Protein AF-A0AAV7KJX4-F1 (afdb_monomer_lite)

Sequence (190 aa):
MRQTRAEIQKHENEPPIPIPCLNTEGLDSLLEQLEKLGSIQDIAVPYRNKTKPIRKIGGKGSKKGELDIPRGLALDGDKIYIADAKNNRIQIFSTEGKFIHEFGQRKLVYPYGIALHNEWVFISNLGLQAVFKFSKTNYKLIKSVKEGVSVSLGLTTDTNGEVLVADSGNIIAVFSSDLEYIREIGMANS

Structure (mmCIF, N/CA/C/O backbone):
data_AF-A0AAV7KJX4-F1
#
_entry.id   AF-A0AAV7KJX4-F1
#
loop_
_atom_site.group_PDB
_atom_site.id
_atom_site.type_symbol
_atom_site.label_atom_id
_atom_site.label_alt_id
_atom_site.label_comp_id
_atom_site.label_asym_id
_atom_site.label_entity_id
_atom_site.label_seq_id
_atom_site.pdbx_PDB_ins_code
_atom_site.Cartn_x
_atom_site.Cartn_y
_atom_site.Cartn_z
_atom_site.occupancy
_atom_site.B_iso_or_equiv
_atom_site.auth_seq_id
_atom_site.auth_comp_id
_atom_site.auth_asym_id
_atom_site.auth_atom_id
_atom_site.pdbx_PDB_model_num
ATOM 1 N N . MET A 1 1 ? -11.788 -38.933 -13.879 1.00 41.12 1 MET A N 1
ATOM 2 C CA . MET A 1 1 ? -11.601 -39.232 -15.314 1.00 41.12 1 MET A CA 1
ATOM 3 C C . MET A 1 1 ? -10.994 -38.006 -15.970 1.00 41.12 1 MET A C 1
ATOM 5 O O . MET A 1 1 ? -11.438 -36.907 -15.674 1.00 41.12 1 MET A O 1
ATOM 9 N N . ARG A 1 2 ? -9.920 -38.191 -16.744 1.00 46.31 2 ARG A N 1
ATOM 10 C CA . ARG A 1 2 ? -9.206 -37.127 -17.463 1.00 46.31 2 ARG A CA 1
ATOM 11 C C . ARG A 1 2 ? -10.105 -36.611 -18.589 1.00 46.31 2 ARG A C 1
ATOM 13 O O . ARG A 1 2 ? -10.546 -37.430 -19.389 1.00 46.31 2 ARG A O 1
ATOM 20 N N . GLN A 1 3 ? -10.352 -35.305 -18.663 1.00 43.12 3 GLN A N 1
ATOM 21 C CA . GLN A 1 3 ? -10.919 -34.719 -19.878 1.00 43.12 3 GLN A CA 1
ATOM 22 C C . GLN A 1 3 ? -9.907 -34.882 -21.016 1.00 43.12 3 GLN A C 1
ATOM 24 O O . GLN A 1 3 ? -8.703 -34.666 -20.851 1.00 43.12 3 GLN A O 1
ATOM 29 N N . THR A 1 4 ? -10.388 -35.391 -22.145 1.00 43.22 4 THR A N 1
ATOM 30 C CA . THR A 1 4 ? -9.577 -35.732 -23.313 1.00 43.22 4 THR A CA 1
ATOM 31 C C . THR A 1 4 ? -9.240 -34.493 -24.135 1.00 43.22 4 THR A C 1
ATOM 33 O O . THR A 1 4 ? -10.048 -33.579 -24.265 1.00 43.22 4 THR A O 1
ATOM 36 N N . ARG A 1 5 ? -8.064 -34.518 -24.776 1.00 49.38 5 ARG A N 1
ATOM 37 C CA . ARG A 1 5 ? -7.459 -33.465 -25.621 1.00 49.38 5 ARG A CA 1
ATOM 38 C C . ARG A 1 5 ? -8.339 -32.945 -26.782 1.00 49.38 5 ARG A C 1
ATOM 40 O O . ARG A 1 5 ? -7.932 -32.013 -27.459 1.00 49.38 5 ARG A O 1
ATOM 47 N N . ALA A 1 6 ? -9.523 -33.520 -27.003 1.00 44.38 6 ALA A N 1
ATOM 48 C CA . ALA A 1 6 ? -10.502 -33.093 -28.004 1.00 44.38 6 ALA A CA 1
ATOM 49 C C . ALA A 1 6 ? -11.491 -32.016 -27.503 1.00 44.38 6 ALA A C 1
ATOM 51 O O . ALA A 1 6 ? -12.086 -31.326 -28.324 1.00 44.38 6 ALA A O 1
ATOM 52 N N . GLU A 1 7 ? -11.657 -31.829 -26.187 1.00 44.34 7 GLU A N 1
ATOM 53 C CA . GLU A 1 7 ? -12.567 -30.802 -25.637 1.00 44.34 7 GLU A CA 1
ATOM 54 C C . GLU A 1 7 ? -11.921 -29.405 -25.594 1.00 44.34 7 GLU A C 1
ATOM 56 O O . GLU A 1 7 ? -12.617 -28.399 -25.671 1.00 44.34 7 GLU A O 1
ATOM 61 N N . ILE A 1 8 ? -10.585 -29.333 -25.568 1.00 46.19 8 ILE A N 1
ATOM 62 C CA . ILE A 1 8 ? -9.831 -28.069 -25.493 1.00 46.19 8 ILE A CA 1
ATOM 63 C C . ILE A 1 8 ? -9.746 -27.372 -26.865 1.00 46.19 8 ILE A C 1
ATOM 65 O O . ILE A 1 8 ? -9.780 -26.149 -26.934 1.00 46.19 8 ILE A O 1
ATOM 69 N N . GLN A 1 9 ? -9.743 -28.118 -27.976 1.00 44.81 9 GLN A N 1
ATOM 70 C CA . GLN A 1 9 ? -9.625 -27.529 -29.320 1.00 44.81 9 GLN A CA 1
ATOM 71 C C . GLN A 1 9 ? -10.935 -26.905 -29.850 1.00 44.81 9 GLN A C 1
ATOM 73 O O . GLN A 1 9 ? -10.944 -26.323 -30.933 1.00 44.81 9 GLN A O 1
ATOM 78 N N . LYS A 1 10 ? -12.058 -27.029 -29.126 1.00 44.22 10 LYS A N 1
ATOM 79 C CA . LYS A 1 10 ? -13.351 -26.469 -29.559 1.00 44.22 10 LYS A CA 1
ATOM 80 C C . LYS A 1 10 ? -13.566 -25.008 -29.149 1.00 44.22 10 LYS A C 1
ATOM 82 O O . LYS A 1 10 ? -14.429 -24.368 -29.734 1.00 44.22 10 LYS A O 1
ATOM 87 N N . HIS A 1 11 ? -12.770 -24.477 -28.218 1.00 44.69 11 HIS A N 1
ATOM 88 C CA . HIS A 1 11 ? -12.901 -23.092 -27.745 1.00 44.69 11 HIS A CA 1
ATOM 89 C C . HIS A 1 11 ? -11.994 -22.078 -28.463 1.00 44.69 11 HIS A C 1
ATOM 91 O O . HIS A 1 11 ? -12.139 -20.882 -28.242 1.00 44.69 11 HIS A O 1
ATOM 97 N N . GLU A 1 12 ? -11.095 -22.519 -29.348 1.00 46.09 12 GLU A N 1
ATOM 98 C CA . GLU A 1 12 ? -10.160 -21.628 -30.064 1.00 46.09 12 GLU A CA 1
ATOM 99 C C . GLU A 1 12 ? -10.686 -21.120 -31.421 1.00 46.09 12 GLU A C 1
ATOM 101 O O . GLU A 1 12 ? -9.996 -20.362 -32.093 1.00 46.09 12 GLU A O 1
ATOM 106 N N . ASN A 1 13 ? -11.905 -21.499 -31.828 1.00 43.50 13 ASN A N 1
ATOM 107 C CA . ASN A 1 13 ? -12.514 -21.077 -33.101 1.00 43.50 13 ASN A CA 1
ATOM 108 C C . ASN A 1 13 ? -13.908 -20.438 -32.947 1.00 43.50 13 ASN A C 1
ATOM 110 O O . ASN A 1 13 ? -14.635 -20.314 -33.934 1.00 43.50 13 ASN A O 1
ATOM 114 N N . GLU A 1 14 ? -14.310 -20.036 -31.739 1.00 41.97 14 GLU A N 1
ATOM 115 C CA . GLU A 1 14 ? -15.533 -19.242 -31.582 1.00 41.97 14 GLU A CA 1
ATOM 116 C C . GLU A 1 14 ? -15.245 -17.772 -31.934 1.00 41.97 14 GLU A C 1
ATOM 118 O O . GLU A 1 14 ? -14.255 -17.212 -31.452 1.00 41.97 14 GLU A O 1
ATOM 123 N N . PRO A 1 15 ? -16.063 -17.132 -32.793 1.00 42.12 15 PRO A N 1
ATOM 124 C CA . PRO A 1 15 ? -15.894 -15.719 -33.096 1.00 42.12 15 PRO A CA 1
ATOM 125 C C . PRO A 1 15 ? -16.024 -14.893 -31.806 1.00 42.12 15 PRO A C 1
ATOM 127 O O . PRO A 1 15 ? -16.771 -15.286 -30.904 1.00 42.12 15 PRO A O 1
ATOM 130 N N . PRO A 1 16 ? -15.323 -13.748 -31.700 1.00 43.47 16 PRO A N 1
ATOM 131 C CA . PRO A 1 16 ? -15.425 -12.885 -30.531 1.00 43.47 16 PRO A CA 1
ATOM 132 C C . PRO A 1 16 ? -16.893 -12.562 -30.249 1.00 43.47 16 PRO A C 1
ATOM 134 O O . PRO A 1 16 ? -17.656 -12.266 -31.171 1.00 43.47 16 PRO A O 1
ATOM 137 N N . ILE A 1 17 ? -17.276 -12.624 -28.971 1.00 46.81 17 ILE A N 1
ATOM 138 C CA . ILE A 1 17 ? -18.615 -12.251 -28.506 1.00 46.81 17 ILE A CA 1
ATOM 139 C C . ILE A 1 17 ? -18.910 -10.848 -29.059 1.00 46.81 17 ILE A C 1
ATOM 141 O O . ILE A 1 17 ? -18.158 -9.919 -28.741 1.00 46.81 17 ILE A O 1
ATOM 145 N N . PRO A 1 18 ? -19.949 -10.661 -29.892 1.00 36.50 18 PRO A N 1
ATOM 146 C CA . PRO A 1 18 ? -20.259 -9.349 -30.428 1.00 36.50 18 PRO A CA 1
ATOM 147 C C . PRO A 1 18 ? -20.597 -8.422 -29.264 1.00 36.50 18 PRO A C 1
ATOM 149 O O . PRO A 1 18 ? -21.554 -8.665 -28.528 1.00 36.50 18 PRO A O 1
ATOM 152 N N . ILE A 1 19 ? -19.827 -7.347 -29.095 1.00 44.47 19 ILE A N 1
ATOM 153 C CA . ILE A 1 19 ? -20.318 -6.187 -28.352 1.00 44.47 19 ILE A CA 1
ATOM 154 C C . ILE A 1 19 ? -21.552 -5.738 -29.139 1.00 44.47 19 ILE A C 1
ATOM 156 O O . ILE A 1 19 ? -21.405 -5.486 -30.338 1.00 44.47 19 ILE A O 1
ATOM 160 N N . PRO A 1 20 ? -22.760 -5.684 -28.551 1.00 40.34 20 PRO A N 1
ATOM 161 C CA . PRO A 1 20 ? -23.928 -5.253 -29.295 1.00 40.34 20 PRO A CA 1
ATOM 162 C C . PRO A 1 20 ? -23.735 -3.777 -29.650 1.00 40.34 20 PRO A C 1
ATOM 164 O O . PRO A 1 20 ? -23.989 -2.881 -28.848 1.00 40.34 20 PRO A O 1
ATOM 167 N N . CYS A 1 21 ? -23.243 -3.516 -30.860 1.00 46.28 21 CYS A N 1
ATOM 168 C CA . CYS A 1 21 ? -23.455 -2.244 -31.517 1.00 46.28 21 CYS A CA 1
ATOM 169 C C . CYS A 1 21 ? -24.970 -2.131 -31.682 1.00 46.28 21 CYS A C 1
ATOM 171 O O . CYS A 1 21 ? -25.561 -2.944 -32.394 1.00 46.28 21 CYS A O 1
ATOM 173 N N . LEU A 1 22 ? -25.596 -1.190 -30.968 1.00 44.78 22 LEU A N 1
ATOM 174 C CA . LEU A 1 22 ? -27.010 -0.866 -31.146 1.00 44.78 22 LEU A CA 1
ATOM 175 C C . LEU A 1 22 ? -27.288 -0.738 -32.649 1.00 44.78 22 LEU A C 1
ATOM 177 O O . LEU A 1 22 ? -26.680 0.089 -33.329 1.00 44.78 22 LEU A O 1
ATOM 181 N N . ASN A 1 23 ? -28.166 -1.591 -33.174 1.00 48.12 23 ASN A N 1
ATOM 182 C CA . ASN A 1 23 ? -28.722 -1.402 -34.505 1.00 48.12 23 ASN A CA 1
ATOM 183 C C . ASN A 1 23 ? -29.596 -0.135 -34.503 1.00 48.12 23 ASN A C 1
ATOM 185 O O . ASN A 1 23 ? -30.017 0.345 -33.448 1.00 48.12 23 ASN A O 1
ATOM 189 N N . THR A 1 24 ? -29.848 0.430 -35.684 1.00 52.56 24 THR A N 1
ATOM 190 C CA . THR A 1 24 ? -30.559 1.713 -35.841 1.00 52.56 24 THR A CA 1
ATOM 191 C C . THR A 1 24 ? -31.927 1.718 -35.154 1.00 52.56 24 THR A C 1
ATOM 193 O O . THR A 1 24 ? -32.283 2.701 -34.518 1.00 52.56 24 THR A O 1
ATOM 196 N N . GLU A 1 25 ? -32.624 0.580 -35.146 1.00 57.84 25 GLU A N 1
ATOM 197 C CA . GLU A 1 25 ? -33.911 0.403 -34.456 1.00 57.84 25 GLU A CA 1
ATOM 198 C C . GLU A 1 25 ? -33.804 0.545 -32.922 1.00 57.84 25 GLU A C 1
ATOM 200 O O . GLU A 1 25 ? -34.712 1.063 -32.272 1.00 57.84 25 GLU A O 1
ATOM 205 N N . GLY A 1 26 ? -32.676 0.134 -32.326 1.00 54.81 26 GLY A N 1
ATOM 206 C CA . GLY A 1 26 ? -32.405 0.301 -30.896 1.00 54.81 26 GLY A CA 1
ATOM 207 C C . GLY A 1 26 ? -32.049 1.739 -30.507 1.00 54.81 26 GLY A C 1
ATOM 208 O O . GLY A 1 26 ? -32.335 2.162 -29.388 1.00 54.81 26 GLY A O 1
ATOM 209 N N . LEU A 1 27 ? -31.463 2.505 -31.432 1.00 57.00 27 LEU A N 1
ATOM 210 C CA . LEU A 1 27 ? -31.212 3.939 -31.263 1.00 57.00 27 LEU A CA 1
ATOM 211 C C . LEU A 1 27 ? -32.502 4.752 -31.371 1.00 57.00 27 LEU A C 1
ATOM 213 O O . LEU A 1 27 ? -32.715 5.634 -30.544 1.00 57.00 27 LEU A O 1
ATOM 217 N N . ASP A 1 28 ? -33.385 4.410 -32.308 1.00 65.62 28 ASP A N 1
ATOM 218 C CA . ASP A 1 28 ? -34.681 5.078 -32.466 1.00 65.62 28 ASP A CA 1
ATOM 219 C C . ASP A 1 28 ? -35.579 4.841 -31.242 1.00 65.62 28 ASP A C 1
ATOM 221 O O . ASP A 1 28 ? -36.170 5.781 -30.711 1.00 65.62 28 ASP A O 1
ATOM 225 N N . SER A 1 29 ? -35.587 3.615 -30.697 1.00 64.44 29 SER A N 1
ATOM 226 C CA . SER A 1 29 ? -36.292 3.315 -29.443 1.00 64.44 29 SER A CA 1
ATOM 227 C C . SER A 1 29 ? -35.720 4.072 -28.238 1.00 64.44 29 SER A C 1
ATOM 229 O O . SER A 1 29 ? -36.471 4.396 -27.316 1.00 64.44 29 SER A O 1
ATOM 231 N N . LEU A 1 30 ? -34.408 4.322 -28.205 1.00 61.41 30 LEU A N 1
ATOM 232 C CA . LEU A 1 30 ? -33.764 5.085 -27.136 1.00 61.41 30 LEU A CA 1
ATOM 233 C C . LEU A 1 30 ? -34.069 6.582 -27.277 1.00 61.41 30 LEU A C 1
ATOM 235 O O . LEU A 1 30 ? -34.353 7.248 -26.286 1.00 61.41 30 LEU A O 1
ATOM 239 N N . LEU A 1 31 ? -34.055 7.106 -28.503 1.00 62.38 31 LEU A N 1
ATOM 240 C CA . LEU A 1 31 ? -34.394 8.494 -28.808 1.00 62.38 31 LEU A CA 1
ATOM 241 C C . LEU A 1 31 ? -35.856 8.793 -28.469 1.00 62.38 31 LEU A C 1
ATOM 243 O O . LEU A 1 31 ? -36.120 9.775 -27.785 1.00 62.38 31 LEU A O 1
ATOM 247 N N . GLU A 1 32 ? -36.788 7.901 -28.807 1.00 71.06 32 GLU A N 1
ATOM 248 C CA . GLU A 1 32 ? -38.205 8.065 -28.462 1.00 71.06 32 GLU A CA 1
ATOM 249 C C . GLU A 1 32 ? -38.445 8.021 -26.936 1.00 71.06 32 GLU A C 1
ATOM 251 O O . GLU A 1 32 ? -39.344 8.681 -26.409 1.00 71.06 32 GLU A O 1
ATOM 256 N N . GLN A 1 33 ? -37.628 7.262 -26.192 1.00 66.25 33 GLN A N 1
ATOM 257 C CA . GLN A 1 33 ? -37.636 7.265 -24.723 1.00 66.25 33 GLN A CA 1
ATOM 258 C C . GLN A 1 33 ? -37.043 8.556 -24.141 1.00 66.25 33 GLN A C 1
ATOM 2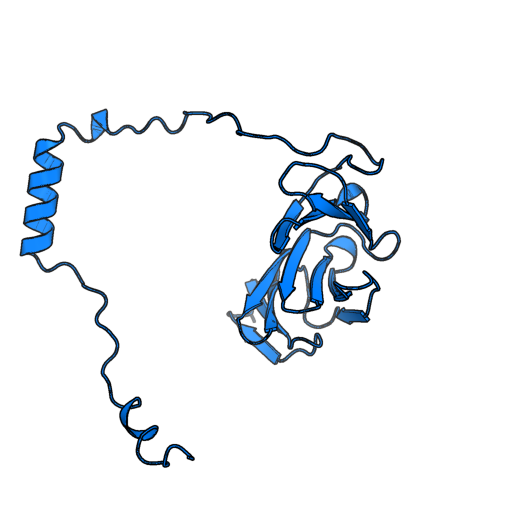60 O O . GLN A 1 33 ? -37.566 9.070 -23.154 1.00 66.25 33 GLN A O 1
ATOM 265 N N . LEU A 1 34 ? -35.985 9.093 -24.750 1.00 62.47 34 LEU A N 1
ATOM 266 C CA . LEU A 1 34 ? -35.335 10.337 -24.332 1.00 62.47 34 LEU A CA 1
ATOM 267 C C . LEU A 1 34 ? -36.188 11.574 -24.646 1.00 62.47 34 LEU A C 1
ATOM 269 O O . LEU A 1 34 ? -36.241 12.493 -23.836 1.00 62.47 34 LEU A O 1
ATOM 273 N N . GLU A 1 35 ? -36.924 11.578 -25.756 1.00 68.00 35 GLU A N 1
ATOM 274 C CA . GLU A 1 35 ? -37.869 12.645 -26.110 1.00 68.00 35 GLU A CA 1
ATOM 275 C C . GLU A 1 35 ? -39.076 12.693 -25.159 1.00 68.00 35 GLU A C 1
ATOM 277 O O . GLU A 1 35 ? -39.576 13.772 -24.832 1.00 68.00 35 GLU A O 1
ATOM 282 N N . LYS A 1 36 ? -39.504 11.535 -24.633 1.00 67.38 36 LYS A N 1
ATOM 283 C CA . LYS A 1 36 ? -40.560 11.433 -23.606 1.00 67.38 36 LYS A CA 1
ATOM 284 C C . LYS A 1 36 ? -40.117 11.918 -22.222 1.00 67.38 36 LYS A C 1
ATOM 286 O O . LYS A 1 36 ? -40.977 12.176 -21.381 1.00 67.38 36 LYS A O 1
ATOM 291 N N . LEU A 1 37 ? -38.812 12.061 -21.973 1.00 60.34 37 LEU A N 1
ATOM 292 C CA . LEU A 1 37 ? -38.269 12.526 -20.690 1.00 60.34 37 LEU A CA 1
ATOM 293 C C . LEU A 1 37 ? -38.291 14.058 -20.526 1.00 60.34 37 LEU A C 1
ATOM 295 O O . LEU A 1 37 ? -37.929 14.553 -19.460 1.00 60.34 37 LEU A O 1
ATOM 299 N N . GLY A 1 38 ? -38.776 14.809 -21.521 1.00 58.84 38 GLY A N 1
ATOM 300 C CA . GLY A 1 38 ? -38.745 16.273 -21.494 1.00 58.84 38 GLY A CA 1
ATOM 301 C C . GLY A 1 38 ? -37.342 16.829 -21.764 1.00 58.84 38 GLY A C 1
ATOM 302 O O . GLY A 1 38 ? -36.405 16.083 -22.040 1.00 58.84 38 GLY A O 1
ATOM 303 N N . SER A 1 39 ? -37.202 18.160 -21.754 1.00 54.75 39 SER A N 1
ATOM 304 C CA . SER A 1 39 ? -35.963 18.855 -22.135 1.00 54.75 39 SER A CA 1
ATOM 305 C C . SER A 1 39 ? -34.736 18.267 -21.430 1.00 54.75 39 SER A C 1
ATOM 307 O O . SER A 1 39 ? -34.685 18.187 -20.205 1.00 54.75 39 SER A O 1
ATOM 309 N N . ILE A 1 40 ? -33.687 17.947 -22.195 1.00 53.59 40 ILE A N 1
ATOM 310 C CA . ILE A 1 40 ? -32.376 17.519 -21.666 1.00 53.59 40 ILE A CA 1
ATOM 311 C C . ILE A 1 40 ? -31.789 18.581 -20.707 1.00 53.59 40 ILE A C 1
ATOM 313 O O . ILE A 1 40 ? -30.936 18.274 -19.878 1.00 53.59 40 ILE A O 1
ATOM 317 N N . GLN A 1 41 ? -32.281 19.826 -20.761 1.00 48.75 41 GLN A N 1
ATOM 318 C CA . GLN A 1 41 ? -31.908 20.900 -19.835 1.00 48.75 41 GLN A CA 1
ATOM 319 C C . GLN A 1 41 ? -32.444 20.686 -18.406 1.00 48.75 41 GLN A C 1
ATOM 321 O O . GLN A 1 41 ? -31.834 21.195 -17.468 1.00 48.75 41 GLN A O 1
ATOM 326 N N . ASP A 1 42 ? -33.495 19.880 -18.219 1.00 46.59 42 ASP A N 1
ATOM 327 C CA . ASP A 1 42 ? -34.016 19.491 -16.899 1.00 46.59 42 ASP A CA 1
ATOM 328 C C . ASP A 1 42 ? -33.331 18.226 -16.343 1.00 46.59 42 ASP A C 1
ATOM 330 O O . ASP A 1 42 ? -33.357 17.981 -15.137 1.00 46.59 42 ASP A O 1
ATOM 334 N N . ILE A 1 43 ? -32.603 17.478 -17.188 1.00 48.75 43 ILE A N 1
ATOM 335 C CA . ILE A 1 43 ? -31.604 16.473 -16.773 1.00 48.75 43 ILE A CA 1
ATOM 336 C C . ILE A 1 43 ? -30.238 17.151 -16.566 1.00 48.75 43 ILE A C 1
ATOM 338 O O . ILE A 1 43 ? -29.168 16.562 -16.734 1.00 48.75 43 ILE A O 1
ATOM 342 N N . ALA A 1 44 ? -30.238 18.407 -16.125 1.00 41.62 44 ALA A N 1
ATOM 343 C CA . ALA A 1 44 ? -29.151 18.889 -15.299 1.00 41.62 44 ALA A CA 1
ATOM 344 C C . ALA A 1 44 ? -29.201 18.090 -13.990 1.00 41.62 44 ALA A C 1
ATOM 346 O O . ALA A 1 44 ? -29.731 18.567 -12.991 1.00 41.62 44 ALA A O 1
ATOM 347 N N . VAL A 1 45 ? -28.665 16.860 -13.978 1.00 47.75 45 VAL A N 1
ATOM 348 C CA . VAL A 1 45 ? -28.339 16.173 -12.725 1.00 47.75 45 VAL A CA 1
ATOM 349 C C . VAL A 1 45 ? -27.409 17.146 -12.014 1.00 47.75 45 VAL A C 1
ATOM 351 O O . VAL A 1 45 ? -26.302 17.375 -12.513 1.00 47.75 45 VAL A O 1
ATOM 354 N N . PRO A 1 46 ? -27.839 17.821 -10.934 1.00 41.75 46 PRO A N 1
ATOM 355 C CA . PRO A 1 46 ? -27.025 18.865 -10.358 1.00 41.75 46 PRO A CA 1
ATOM 356 C C . PRO A 1 46 ? -25.726 18.194 -9.931 1.00 41.75 46 PRO A C 1
ATOM 358 O O . PRO A 1 46 ? -25.712 17.373 -9.011 1.00 41.75 46 PRO A O 1
ATOM 361 N N . TYR A 1 47 ? -24.621 18.564 -10.584 1.00 44.41 47 TYR A N 1
ATOM 362 C CA . TYR A 1 47 ? -23.247 18.104 -10.325 1.00 44.41 47 TYR A CA 1
ATOM 363 C C . TYR A 1 47 ? -22.744 18.540 -8.925 1.00 44.41 47 TYR A C 1
ATOM 365 O O . TYR A 1 47 ? -21.556 18.692 -8.652 1.00 44.41 47 TYR A O 1
ATOM 373 N N . ARG A 1 48 ? -23.682 18.830 -8.019 1.00 45.62 48 ARG A N 1
ATOM 374 C CA . ARG A 1 48 ? -23.521 19.436 -6.707 1.00 45.62 48 ARG A CA 1
ATOM 375 C C . ARG A 1 48 ? -24.461 18.872 -5.650 1.00 45.62 48 ARG A C 1
ATOM 377 O O . ARG A 1 48 ? -24.582 19.482 -4.589 1.00 45.62 48 ARG A O 1
ATOM 384 N N . ASN A 1 49 ? -25.018 17.676 -5.836 1.00 48.22 49 ASN A N 1
ATOM 385 C CA . ASN A 1 49 ? -25.347 16.884 -4.657 1.00 48.22 49 ASN A CA 1
ATOM 386 C C . ASN A 1 49 ? -24.029 16.447 -4.012 1.00 48.22 49 ASN A C 1
ATOM 388 O O . ASN A 1 49 ? -23.463 15.409 -4.338 1.00 48.22 49 ASN A O 1
ATOM 392 N N . LYS A 1 50 ? -23.513 17.279 -3.097 1.00 56.91 50 LYS A N 1
ATOM 393 C CA . LYS A 1 50 ? -22.507 16.872 -2.113 1.00 56.91 50 LYS A CA 1
ATOM 394 C C . LYS A 1 50 ? -23.154 15.798 -1.241 1.00 56.91 50 LYS A C 1
ATOM 396 O O . LYS A 1 50 ? -23.610 16.087 -0.137 1.00 56.91 50 LYS A O 1
ATOM 401 N N . THR A 1 51 ? -23.239 14.571 -1.743 1.00 69.56 51 THR A N 1
ATOM 402 C CA . THR A 1 51 ? -23.632 13.416 -0.946 1.00 69.56 51 THR A CA 1
ATOM 403 C C . THR A 1 51 ? -22.655 13.345 0.213 1.00 69.56 51 THR A C 1
ATOM 405 O O . THR A 1 51 ? -21.454 13.122 0.036 1.00 69.56 51 THR A O 1
ATOM 408 N N . LYS A 1 52 ? -23.158 13.639 1.413 1.00 82.62 52 LYS A N 1
ATOM 409 C CA . LYS A 1 52 ? -22.374 13.527 2.636 1.00 82.62 52 LYS A CA 1
ATOM 410 C C . LYS A 1 52 ? -21.915 12.069 2.737 1.00 82.62 52 LYS A C 1
ATOM 412 O O . LYS A 1 52 ? -22.741 11.178 2.542 1.00 82.62 52 LYS A O 1
ATOM 417 N N . PRO A 1 53 ? -20.631 11.803 3.028 1.00 84.12 53 PRO A N 1
ATOM 418 C CA . PRO A 1 53 ? -20.179 10.431 3.187 1.00 84.12 53 PRO A CA 1
ATOM 419 C C . PRO A 1 53 ? -20.979 9.760 4.307 1.00 84.12 53 PRO A C 1
ATOM 421 O O . PRO A 1 53 ? -21.179 10.362 5.365 1.00 84.12 53 PRO A O 1
ATOM 424 N N . ILE A 1 54 ? -21.410 8.517 4.070 1.00 86.31 54 ILE A N 1
ATOM 425 C CA . ILE A 1 54 ? -22.151 7.699 5.047 1.00 86.31 54 ILE A CA 1
ATOM 426 C C . ILE A 1 54 ? -21.311 7.514 6.316 1.00 86.31 54 ILE A C 1
ATOM 428 O O . ILE A 1 54 ? -21.830 7.511 7.430 1.00 86.31 54 ILE A O 1
ATOM 432 N N . ARG A 1 55 ? -19.987 7.407 6.152 1.00 84.56 55 ARG A N 1
ATOM 433 C CA . ARG A 1 55 ? -19.024 7.277 7.241 1.00 84.56 55 ARG A CA 1
ATOM 434 C C . ARG A 1 55 ? -17.724 7.986 6.896 1.00 84.56 55 ARG A C 1
ATOM 436 O O . ARG A 1 55 ? -17.338 8.074 5.735 1.00 84.56 55 ARG A O 1
ATOM 443 N N . LYS A 1 56 ? -17.040 8.467 7.928 1.00 90.69 56 LYS A N 1
ATOM 444 C CA . LYS A 1 56 ? -15.652 8.926 7.863 1.00 90.69 56 LYS A CA 1
ATOM 445 C C . LYS A 1 56 ? -14.852 8.103 8.863 1.00 90.69 56 LYS A C 1
ATOM 447 O O . LYS A 1 56 ? -15.324 7.895 9.977 1.00 90.69 56 LYS A O 1
ATOM 452 N N . ILE A 1 57 ? -13.686 7.627 8.452 1.00 91.62 57 ILE A N 1
ATOM 453 C CA . ILE A 1 57 ? -12.794 6.810 9.276 1.00 91.62 57 ILE A CA 1
ATOM 454 C C . ILE A 1 57 ? -11.486 7.582 9.461 1.00 91.62 57 ILE A C 1
ATOM 456 O O . ILE A 1 57 ? -11.015 8.242 8.534 1.00 91.62 57 ILE A O 1
ATOM 460 N N . GLY A 1 58 ? -10.924 7.500 10.665 1.00 90.81 58 GLY A N 1
ATOM 461 C CA . GLY A 1 58 ? -9.681 8.163 11.044 1.00 90.81 58 GLY A CA 1
ATOM 462 C C . GLY A 1 58 ? -9.862 9.607 11.520 1.00 90.81 58 GLY A C 1
ATOM 463 O O . GLY A 1 58 ? -10.950 10.041 11.894 1.00 90.81 58 GLY A O 1
ATOM 464 N N . GLY A 1 59 ? -8.764 10.354 11.516 1.00 93.88 59 GLY A N 1
ATOM 465 C CA . GLY A 1 59 ? -8.681 11.751 11.942 1.00 93.88 59 GLY A CA 1
ATOM 466 C C . GLY A 1 59 ? -7.261 12.263 11.732 1.00 93.88 59 GLY A C 1
ATOM 467 O O . GLY A 1 59 ? -6.339 11.459 11.688 1.00 93.88 59 GLY A O 1
ATOM 468 N N . LYS A 1 60 ? -7.066 13.572 11.554 1.00 97.25 60 LYS A N 1
ATOM 469 C CA . LYS A 1 60 ? -5.726 14.115 11.287 1.00 97.25 60 LYS A CA 1
ATOM 470 C C . LYS A 1 60 ? -4.794 13.870 12.476 1.00 97.25 60 LYS A C 1
ATOM 472 O O . LYS A 1 60 ? -5.111 14.310 13.577 1.00 97.25 60 LYS A O 1
ATOM 477 N N . GLY A 1 61 ? -3.632 13.268 12.234 1.00 97.81 61 GLY A N 1
ATOM 478 C CA . GLY A 1 61 ? -2.599 13.088 13.253 1.00 97.81 61 GLY A CA 1
ATOM 479 C C . GLY A 1 61 ? -1.640 11.941 12.939 1.00 97.81 61 GLY A C 1
ATOM 480 O O . GLY A 1 61 ? -1.582 11.461 11.809 1.00 97.81 61 GLY A O 1
ATOM 481 N N . SER A 1 62 ? -0.869 11.524 13.938 1.00 97.50 62 SER A N 1
ATOM 482 C CA . SER A 1 62 ? 0.209 10.531 13.798 1.00 97.50 62 SER A CA 1
ATOM 483 C C . SER A 1 62 ? 0.080 9.343 14.751 1.00 97.50 62 SER A C 1
ATOM 485 O O . SER A 1 62 ? 0.846 8.378 14.662 1.00 97.50 62 SER A O 1
ATOM 487 N N . LYS A 1 63 ? -0.905 9.354 15.656 1.00 98.00 63 LYS A N 1
ATOM 488 C CA . LYS A 1 63 ? -1.178 8.215 16.540 1.00 98.00 63 LYS A CA 1
ATOM 489 C C . LYS A 1 63 ? -1.830 7.071 15.761 1.00 98.00 63 LYS A C 1
ATOM 491 O O . LYS A 1 63 ? -2.241 7.224 14.612 1.00 98.00 63 LYS A O 1
ATOM 496 N N . LYS A 1 64 ? -1.914 5.892 16.378 1.00 97.69 64 LYS A N 1
ATOM 497 C CA . LYS A 1 64 ? -2.661 4.753 15.822 1.00 97.69 64 LYS A CA 1
ATOM 498 C C . LYS A 1 64 ? -4.118 5.152 15.605 1.00 97.69 64 LYS A C 1
ATOM 500 O O . LYS A 1 64 ? -4.731 5.716 16.508 1.00 97.69 64 LYS A O 1
ATOM 505 N N . GLY A 1 65 ? -4.658 4.872 14.424 1.00 96.50 65 GLY A N 1
ATOM 506 C CA . GLY A 1 65 ? -6.013 5.283 14.060 1.00 96.50 65 GLY A CA 1
ATOM 507 C C . GLY A 1 65 ? -6.126 6.713 13.511 1.00 96.50 65 GLY A C 1
ATOM 508 O O . GLY A 1 65 ? -7.152 7.048 12.925 1.00 96.50 65 GLY A O 1
ATOM 509 N N . GLU A 1 66 ? -5.088 7.544 13.641 1.00 98.06 66 GLU A N 1
ATOM 510 C CA . GLU A 1 66 ? -5.005 8.867 13.010 1.00 98.06 66 GLU A CA 1
ATOM 511 C C . GLU A 1 66 ? -4.240 8.770 11.684 1.00 98.06 66 GLU A C 1
ATOM 513 O O . GLU A 1 66 ? -3.323 7.969 11.556 1.00 98.06 66 GLU A O 1
ATOM 518 N N . LEU A 1 67 ? -4.600 9.583 10.698 1.00 98.19 67 LEU A N 1
ATOM 519 C CA . LEU A 1 67 ? -4.049 9.594 9.345 1.00 98.19 67 LEU A CA 1
ATOM 520 C C . LEU A 1 67 ? -3.448 10.972 9.035 1.00 98.19 67 LEU A C 1
ATOM 522 O O . LEU A 1 67 ? -3.992 11.996 9.452 1.00 98.19 67 LEU A O 1
ATOM 526 N N . ASP A 1 68 ? -2.380 11.023 8.242 1.00 97.94 68 ASP A N 1
ATOM 527 C CA . ASP A 1 68 ? -1.808 12.257 7.706 1.00 97.94 68 ASP A CA 1
ATOM 528 C C . ASP A 1 68 ? -1.456 12.082 6.220 1.00 97.94 68 ASP A C 1
ATOM 530 O O . ASP A 1 68 ? -0.554 11.337 5.836 1.00 97.94 68 ASP A O 1
ATOM 534 N N . ILE A 1 69 ? -2.198 12.795 5.368 1.00 96.69 69 ILE A N 1
ATOM 535 C CA . ILE A 1 69 ? -2.159 12.661 3.902 1.00 96.69 69 ILE A CA 1
ATOM 536 C C . ILE A 1 69 ? -2.350 11.188 3.466 1.00 96.69 69 ILE A C 1
ATOM 538 O O . ILE A 1 69 ? -1.460 10.614 2.836 1.00 96.69 69 ILE A O 1
ATOM 542 N N . PRO A 1 70 ? -3.492 10.544 3.786 1.00 97.06 70 PRO A N 1
ATOM 543 C CA . PRO A 1 70 ? -3.784 9.220 3.245 1.00 97.06 70 PRO A CA 1
ATOM 544 C C . PRO A 1 70 ? -3.898 9.294 1.712 1.00 97.06 70 PRO A C 1
ATOM 546 O O . PRO A 1 70 ? -4.530 10.213 1.184 1.00 97.06 70 PRO A O 1
ATOM 549 N N . ARG A 1 71 ? -3.258 8.360 0.998 1.00 95.69 71 ARG A N 1
ATOM 550 C CA . ARG A 1 71 ? -3.204 8.326 -0.477 1.00 95.69 71 ARG A CA 1
ATOM 551 C C . ARG A 1 71 ? -4.039 7.179 -1.042 1.00 95.69 71 ARG A C 1
ATOM 553 O O . ARG A 1 71 ? -5.225 7.361 -1.293 1.00 95.69 71 ARG A O 1
ATOM 560 N N . GLY A 1 72 ? -3.424 6.024 -1.263 1.00 95.56 72 GLY A N 1
ATOM 561 C CA . GLY A 1 72 ? -4.072 4.830 -1.786 1.00 95.56 72 GLY A CA 1
ATOM 562 C C . GLY A 1 72 ? -4.674 3.964 -0.691 1.00 95.56 72 GLY A C 1
ATOM 563 O O . GLY A 1 72 ? -4.263 4.006 0.473 1.00 95.56 72 GLY A O 1
ATOM 564 N N . LEU A 1 73 ? -5.650 3.160 -1.096 1.00 97.00 73 LEU A N 1
ATOM 565 C CA . LEU A 1 73 ? -6.310 2.183 -0.249 1.00 97.00 73 LEU A CA 1
ATOM 566 C C . LEU A 1 73 ? -6.575 0.893 -1.020 1.00 97.00 73 LEU A C 1
ATOM 568 O O . LEU A 1 73 ? -6.752 0.926 -2.235 1.00 97.00 73 LEU A O 1
ATOM 572 N N . ALA A 1 74 ? -6.631 -0.219 -0.300 1.00 97.94 74 ALA A N 1
ATOM 573 C CA . ALA A 1 74 ? -7.048 -1.508 -0.832 1.00 97.94 74 ALA A CA 1
ATOM 574 C C . ALA A 1 74 ? -7.953 -2.220 0.177 1.00 97.94 74 ALA A C 1
ATOM 576 O O . ALA A 1 74 ? -7.799 -2.045 1.388 1.00 97.94 74 ALA A O 1
ATOM 577 N N . LEU A 1 75 ? -8.902 -3.006 -0.327 1.00 97.38 75 LEU A N 1
ATOM 578 C CA . LEU A 1 75 ? -9.870 -3.744 0.478 1.00 97.38 75 LEU A CA 1
ATOM 579 C C . LEU A 1 75 ? -9.576 -5.244 0.397 1.00 97.38 75 LEU A C 1
ATOM 581 O O . LEU A 1 75 ? -9.341 -5.769 -0.687 1.00 97.38 75 LEU A O 1
ATOM 585 N N . ASP A 1 76 ? -9.627 -5.920 1.538 1.00 97.00 76 ASP A N 1
ATOM 586 C CA . ASP A 1 76 ? -9.529 -7.375 1.653 1.00 97.00 76 ASP A CA 1
ATOM 587 C C . ASP A 1 76 ? -10.537 -7.856 2.695 1.00 97.00 76 ASP A C 1
ATOM 589 O O . ASP A 1 76 ? -10.301 -7.762 3.902 1.00 97.00 76 ASP A O 1
ATOM 593 N N . GLY A 1 77 ? -11.710 -8.286 2.224 1.00 96.69 77 GLY A N 1
ATOM 594 C CA . GLY A 1 77 ? -12.847 -8.591 3.090 1.00 96.69 77 GLY A CA 1
ATOM 595 C C . GLY A 1 77 ? -13.272 -7.375 3.917 1.00 96.69 77 GLY A C 1
ATOM 596 O O . GLY A 1 77 ? -13.688 -6.354 3.372 1.00 96.69 77 GLY A O 1
ATOM 597 N N . ASP A 1 78 ? -13.157 -7.485 5.239 1.00 96.81 78 ASP A N 1
ATOM 598 C CA . ASP A 1 78 ? -13.489 -6.434 6.202 1.00 96.81 78 ASP A CA 1
ATOM 599 C C . ASP A 1 78 ? -12.315 -5.490 6.518 1.00 96.81 78 ASP A C 1
ATOM 601 O O . ASP A 1 78 ? -12.485 -4.567 7.315 1.00 96.81 78 ASP A O 1
ATOM 605 N N . LYS A 1 79 ? -11.140 -5.681 5.902 1.00 98.19 79 LYS A N 1
ATOM 606 C CA . LYS A 1 79 ? -9.929 -4.888 6.159 1.00 98.19 79 LYS A CA 1
ATOM 607 C C . LYS A 1 79 ? -9.667 -3.869 5.059 1.00 98.19 79 LYS A C 1
ATOM 609 O O . LYS A 1 79 ? -9.540 -4.207 3.887 1.00 98.19 79 LYS A O 1
ATOM 614 N N . ILE A 1 80 ? -9.481 -2.621 5.468 1.00 98.19 80 ILE A N 1
ATOM 615 C CA . ILE A 1 80 ? -9.069 -1.494 4.638 1.00 98.19 80 ILE A CA 1
ATOM 616 C C . ILE A 1 80 ? -7.596 -1.208 4.924 1.00 98.19 80 ILE A C 1
ATOM 618 O O . ILE A 1 80 ? -7.255 -0.732 6.006 1.00 98.19 80 ILE A O 1
ATOM 622 N N . TYR A 1 81 ? -6.732 -1.462 3.949 1.00 98.62 81 TYR A N 1
ATOM 623 C CA . TYR A 1 81 ? -5.327 -1.066 3.967 1.00 98.62 81 TYR A CA 1
ATOM 624 C C . TYR A 1 81 ? -5.226 0.364 3.446 1.00 98.62 81 TYR A C 1
ATOM 626 O O . TYR A 1 81 ? -5.802 0.671 2.408 1.00 98.62 81 TYR A O 1
ATOM 634 N N . ILE A 1 82 ? -4.507 1.238 4.146 1.00 98.44 82 ILE A N 1
ATOM 635 C CA . ILE A 1 82 ? -4.399 2.664 3.822 1.00 98.44 82 ILE A CA 1
ATOM 636 C C . ILE A 1 82 ? -2.930 3.071 3.809 1.00 98.44 82 ILE A C 1
ATOM 638 O O . ILE A 1 82 ? -2.218 2.870 4.795 1.00 98.44 82 ILE A O 1
ATOM 642 N N . ALA A 1 83 ? -2.494 3.692 2.715 1.00 98.06 83 ALA A N 1
ATOM 643 C CA . ALA A 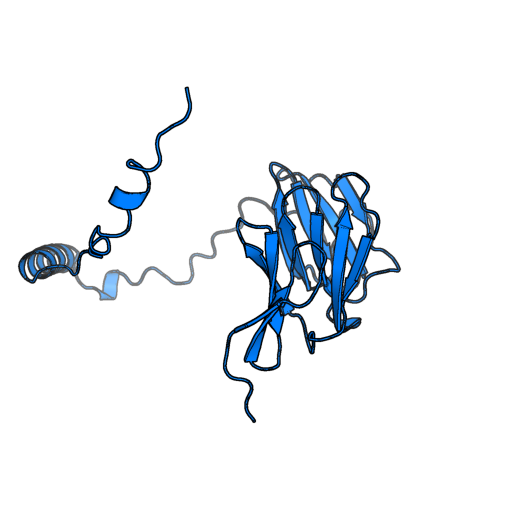1 83 ? -1.184 4.314 2.606 1.00 98.06 83 ALA A CA 1
ATOM 644 C C . ALA A 1 83 ? -1.217 5.666 3.322 1.00 98.06 83 ALA A C 1
ATOM 646 O O . ALA A 1 83 ? -1.684 6.668 2.780 1.00 98.06 83 ALA A O 1
ATOM 647 N N . ASP A 1 84 ? -0.744 5.681 4.565 1.00 98.19 84 ASP A N 1
ATOM 648 C CA . ASP A 1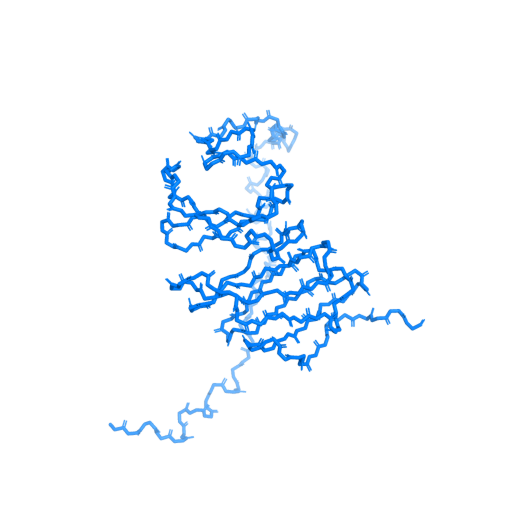 84 ? -0.695 6.857 5.429 1.00 98.19 84 ASP A CA 1
ATOM 649 C C . ASP A 1 84 ? 0.604 7.630 5.152 1.00 98.19 84 ASP A C 1
ATOM 651 O O . ASP A 1 84 ? 1.622 7.468 5.837 1.00 98.19 84 ASP A O 1
ATOM 655 N N . ALA A 1 85 ? 0.595 8.383 4.047 1.00 97.31 85 ALA A N 1
ATOM 656 C CA . ALA A 1 85 ? 1.807 8.767 3.334 1.00 97.31 85 ALA A CA 1
ATOM 657 C C . ALA A 1 85 ? 2.752 9.632 4.167 1.00 97.31 85 ALA A C 1
ATOM 659 O O . ALA A 1 85 ? 3.952 9.362 4.214 1.00 97.31 85 ALA A O 1
ATOM 660 N N . LYS A 1 86 ? 2.231 10.650 4.859 1.00 97.25 86 LYS A N 1
ATOM 661 C CA . LYS A 1 86 ? 3.075 11.564 5.639 1.00 97.25 86 LYS A CA 1
ATOM 662 C C . LYS A 1 86 ? 3.560 10.943 6.949 1.00 97.25 86 LYS A C 1
ATOM 664 O O . LYS A 1 86 ? 4.613 11.331 7.449 1.00 97.25 86 LYS A O 1
ATOM 669 N N . ASN A 1 87 ? 2.855 9.930 7.449 1.00 98.31 87 ASN A N 1
ATOM 670 C CA . ASN A 1 87 ? 3.299 9.125 8.585 1.00 98.31 87 ASN A CA 1
ATOM 671 C C . ASN A 1 87 ? 4.201 7.944 8.179 1.00 98.31 87 ASN A C 1
ATOM 673 O O . ASN A 1 87 ? 4.642 7.200 9.055 1.00 98.31 87 ASN A O 1
ATOM 677 N N . ASN A 1 88 ? 4.511 7.769 6.885 1.00 97.94 88 ASN A N 1
ATOM 678 C CA . ASN A 1 88 ? 5.451 6.758 6.386 1.00 97.94 88 ASN A CA 1
ATOM 679 C C . ASN A 1 88 ? 5.113 5.322 6.831 1.00 97.94 88 ASN A C 1
ATOM 681 O O . ASN A 1 88 ? 5.992 4.543 7.213 1.00 97.94 88 ASN A O 1
ATOM 685 N N . ARG A 1 89 ? 3.824 4.973 6.809 1.00 98.50 89 ARG A N 1
ATOM 686 C CA . ARG A 1 89 ? 3.318 3.664 7.241 1.00 98.50 89 ARG A CA 1
ATOM 687 C C . ARG A 1 89 ? 2.115 3.230 6.414 1.00 98.50 89 ARG A C 1
ATOM 689 O O . ARG A 1 89 ? 1.491 4.041 5.733 1.00 98.50 89 ARG A O 1
ATOM 696 N N . ILE A 1 90 ? 1.765 1.957 6.533 1.00 98.69 90 ILE A N 1
ATOM 697 C CA . ILE A 1 90 ? 0.444 1.452 6.165 1.00 98.69 90 ILE A CA 1
ATOM 698 C C . ILE A 1 90 ? -0.354 1.250 7.445 1.00 98.69 90 ILE A C 1
ATOM 700 O O . ILE A 1 90 ? 0.167 0.692 8.413 1.00 98.69 90 ILE A O 1
ATOM 704 N N . GLN A 1 91 ? -1.611 1.680 7.451 1.00 98.56 91 GLN A N 1
ATOM 705 C CA . GLN A 1 91 ? -2.558 1.345 8.512 1.00 98.56 91 GLN A CA 1
ATOM 706 C C . GLN A 1 91 ? -3.674 0.462 7.976 1.00 98.56 91 GLN A C 1
ATOM 708 O O . GLN A 1 91 ? -4.091 0.605 6.830 1.00 98.56 91 GLN A O 1
ATOM 713 N N . ILE A 1 92 ? -4.154 -0.440 8.823 1.00 98.56 92 ILE A N 1
ATOM 714 C CA . ILE A 1 92 ? -5.260 -1.340 8.529 1.00 98.56 92 ILE A CA 1
ATOM 715 C C . ILE A 1 92 ? -6.411 -0.988 9.460 1.00 98.56 92 ILE A C 1
ATOM 717 O O . ILE A 1 92 ? -6.243 -0.972 10.682 1.00 98.56 92 ILE A O 1
ATOM 721 N N . PHE A 1 93 ? -7.574 -0.725 8.879 1.00 98.50 93 PHE A N 1
ATOM 722 C CA . PHE A 1 93 ? -8.824 -0.493 9.593 1.00 98.50 93 PHE A CA 1
ATOM 723 C C . PHE A 1 93 ? -9.839 -1.567 9.240 1.00 98.50 93 PHE A C 1
ATOM 725 O O . PHE A 1 93 ? -9.785 -2.128 8.152 1.00 98.50 93 PHE A O 1
ATOM 732 N N . SER A 1 94 ? -10.796 -1.822 10.124 1.00 97.75 94 SER A N 1
ATOM 733 C CA . SER A 1 94 ? -12.007 -2.534 9.734 1.00 97.75 94 SER A CA 1
ATOM 734 C C . SER A 1 94 ? -12.901 -1.618 8.891 1.00 97.75 94 SER A C 1
ATOM 736 O O . SER A 1 94 ? -12.814 -0.388 9.001 1.00 97.75 94 SER A O 1
ATOM 738 N N . THR A 1 95 ? -13.804 -2.179 8.090 1.00 95.50 95 THR A N 1
ATOM 739 C CA . THR A 1 95 ? -14.813 -1.387 7.357 1.00 95.50 95 THR A CA 1
ATOM 740 C C . THR A 1 95 ? -15.736 -0.587 8.284 1.00 95.50 95 THR A C 1
ATOM 742 O O . THR A 1 95 ? -16.281 0.449 7.896 1.00 95.50 95 THR A O 1
ATOM 745 N N . GLU A 1 96 ? -15.844 -0.980 9.554 1.00 94.25 96 GLU A N 1
ATOM 746 C CA . GLU A 1 96 ? -16.554 -0.225 10.583 1.00 94.25 96 GLU A CA 1
ATOM 747 C C . GLU A 1 96 ? -15.760 0.974 11.121 1.00 94.25 96 GLU A C 1
ATOM 749 O O . GLU A 1 96 ? -16.341 1.826 11.799 1.00 94.25 96 GLU A O 1
ATOM 754 N N . GLY A 1 97 ? -14.467 1.069 10.801 1.00 94.44 97 GLY A N 1
ATOM 755 C CA . GLY A 1 97 ? -13.576 2.160 11.188 1.00 94.44 97 GLY A CA 1
ATOM 756 C C . GLY A 1 97 ? -12.710 1.890 12.414 1.00 94.44 97 GLY A C 1
ATOM 757 O O . GLY A 1 97 ? -12.122 2.828 12.952 1.00 94.44 97 GLY A O 1
ATOM 758 N N . LYS A 1 98 ? -12.610 0.638 12.874 1.00 96.56 98 LYS A N 1
ATOM 759 C CA . LYS A 1 98 ? -11.731 0.280 13.997 1.00 96.56 98 LYS A CA 1
ATOM 760 C C . LYS A 1 98 ? -10.300 0.105 13.506 1.00 96.56 98 LYS A C 1
ATOM 762 O O . LYS A 1 98 ? -10.077 -0.600 12.531 1.00 96.56 98 LYS A O 1
ATOM 767 N N . PHE A 1 99 ? -9.330 0.706 14.187 1.00 98.00 99 PHE A N 1
ATOM 768 C CA . PHE A 1 99 ? -7.917 0.432 13.922 1.00 98.00 99 PHE A CA 1
ATOM 769 C C . PHE A 1 99 ? -7.592 -1.037 14.244 1.00 98.00 99 PHE A C 1
ATOM 771 O O . PHE A 1 99 ? -7.926 -1.513 15.329 1.00 98.00 99 PHE A O 1
ATOM 778 N N . ILE A 1 100 ? -6.934 -1.733 13.316 1.00 98.31 100 ILE A N 1
ATOM 779 C CA . ILE A 1 100 ? -6.543 -3.145 13.451 1.00 98.31 100 ILE A CA 1
ATOM 780 C C . ILE A 1 100 ? -5.028 -3.263 13.618 1.00 98.31 100 ILE A C 1
ATOM 782 O O . ILE A 1 100 ? -4.550 -3.905 14.554 1.00 98.31 100 ILE A O 1
ATOM 786 N N . HIS A 1 101 ? -4.258 -2.675 12.701 1.00 98.25 101 HIS A N 1
ATOM 787 C CA . HIS A 1 101 ? -2.808 -2.847 12.673 1.00 98.25 101 HIS A CA 1
ATOM 788 C C . HIS A 1 101 ? -2.104 -1.715 11.923 1.00 98.25 101 HIS A C 1
ATOM 790 O O . HIS A 1 101 ? -2.725 -0.954 11.184 1.00 98.25 101 HIS A O 1
ATOM 796 N N . GLU A 1 102 ? -0.787 -1.632 12.080 1.00 98.38 102 GLU A N 1
ATOM 797 C CA . GLU A 1 102 ? 0.070 -0.754 11.291 1.00 98.38 102 GLU A CA 1
ATOM 798 C C . GLU A 1 102 ? 1.413 -1.425 11.007 1.00 98.38 102 GLU A C 1
ATOM 800 O O . GLU A 1 102 ? 1.929 -2.155 11.850 1.00 98.38 102 GLU A O 1
ATOM 805 N N . PHE A 1 103 ? 2.000 -1.155 9.844 1.00 98.62 103 PHE A N 1
ATOM 806 C CA . PHE A 1 103 ? 3.306 -1.698 9.472 1.00 98.62 103 PHE A CA 1
ATOM 807 C C . PHE A 1 103 ? 4.051 -0.787 8.488 1.00 98.62 103 PHE A C 1
ATOM 809 O O . PHE A 1 103 ? 3.530 0.223 8.012 1.00 98.62 103 PHE A O 1
ATOM 816 N N . GLY A 1 104 ? 5.299 -1.147 8.181 1.00 96.31 104 GLY A N 1
ATOM 817 C CA . GLY A 1 104 ? 6.139 -0.424 7.224 1.00 96.31 104 GLY A CA 1
ATOM 818 C C . GLY A 1 104 ? 6.835 0.818 7.791 1.00 96.31 104 GLY A C 1
ATOM 819 O O . GLY A 1 104 ? 7.599 1.458 7.064 1.00 96.31 104 GLY A O 1
ATOM 820 N N . GLN A 1 105 ? 6.653 1.130 9.081 1.00 94.12 105 GLN A N 1
ATOM 821 C CA . GLN A 1 105 ? 7.376 2.217 9.746 1.00 94.12 105 GLN A CA 1
ATOM 822 C C . GLN A 1 105 ? 8.884 2.022 9.569 1.00 94.12 105 GLN A C 1
ATOM 824 O O . GLN A 1 105 ? 9.401 0.910 9.697 1.00 94.12 105 GLN A O 1
ATOM 829 N N . ARG A 1 106 ? 9.604 3.117 9.295 1.00 89.38 106 ARG A N 1
ATOM 830 C CA . ARG A 1 106 ? 11.060 3.137 9.031 1.00 89.38 106 ARG A CA 1
ATOM 831 C C . ARG A 1 106 ? 11.506 2.371 7.776 1.00 89.38 106 ARG A C 1
ATOM 833 O O . ARG A 1 106 ? 12.704 2.313 7.513 1.00 89.38 106 ARG A O 1
ATOM 840 N N . LYS A 1 107 ? 10.587 1.758 7.025 1.00 94.81 107 LYS A N 1
ATOM 841 C CA . LYS A 1 107 ? 10.870 1.068 5.756 1.00 94.81 107 LYS A CA 1
ATOM 842 C C . LYS A 1 107 ? 10.339 1.848 4.563 1.00 94.81 107 LYS A C 1
ATOM 844 O O . LYS A 1 107 ? 10.991 1.877 3.529 1.00 94.81 107 LYS A O 1
ATOM 849 N N . LEU A 1 108 ? 9.175 2.464 4.721 1.00 96.31 108 LEU A N 1
ATOM 850 C CA . LEU A 1 108 ? 8.516 3.245 3.686 1.00 96.31 108 LEU A CA 1
ATOM 851 C C . LEU A 1 108 ? 8.866 4.728 3.830 1.00 96.31 108 LEU A C 1
ATOM 853 O O . LEU A 1 108 ? 8.996 5.230 4.944 1.00 96.31 108 LEU A O 1
ATOM 857 N N . VAL A 1 109 ? 8.952 5.434 2.704 1.00 96.19 109 VAL A N 1
ATOM 858 C CA . VAL A 1 109 ? 8.937 6.902 2.654 1.00 96.19 109 VAL A CA 1
ATOM 859 C C . VAL A 1 109 ? 7.851 7.337 1.676 1.00 96.19 109 VAL A C 1
ATOM 861 O O . VAL A 1 109 ? 7.922 7.033 0.491 1.00 96.19 109 VAL A O 1
ATOM 864 N N . TYR A 1 110 ? 6.809 8.005 2.160 1.00 95.38 110 TYR A N 1
ATOM 865 C CA . TYR A 1 110 ? 5.697 8.480 1.334 1.00 95.38 110 TYR A CA 1
ATOM 866 C C . TYR A 1 110 ? 5.020 7.368 0.490 1.00 95.38 110 TYR A C 1
ATOM 868 O O . TYR A 1 110 ? 5.035 7.424 -0.744 1.00 95.38 110 TYR A O 1
ATOM 876 N N . PRO A 1 111 ? 4.469 6.306 1.123 1.00 96.94 111 PRO A N 1
ATOM 877 C CA . PRO A 1 111 ? 3.717 5.278 0.401 1.00 96.94 111 PRO A CA 1
ATOM 878 C C . PRO A 1 111 ? 2.517 5.882 -0.338 1.00 96.94 111 PRO A C 1
ATOM 880 O O . PRO A 1 111 ? 1.890 6.819 0.161 1.00 96.94 111 PRO A O 1
ATOM 883 N N . TYR A 1 112 ? 2.199 5.343 -1.516 1.00 95.56 112 TYR A N 1
ATOM 884 C CA . TYR A 1 112 ? 1.180 5.909 -2.397 1.00 95.56 112 TYR A CA 1
ATOM 885 C C . TYR A 1 112 ? 0.069 4.909 -2.719 1.00 95.56 112 TYR A C 1
ATOM 887 O O . TYR A 1 112 ? -0.990 4.971 -2.105 1.00 95.56 112 TYR A O 1
ATOM 895 N N . GLY A 1 113 ? 0.293 3.997 -3.658 1.00 95.44 113 GLY A N 1
ATOM 896 C CA . GLY A 1 113 ? -0.642 2.959 -4.080 1.00 95.44 113 GLY A CA 1
ATOM 897 C C . GLY A 1 113 ? -0.464 1.671 -3.282 1.00 95.44 113 GLY A C 1
ATOM 898 O O . GLY A 1 113 ? 0.626 1.381 -2.787 1.00 95.44 113 GLY A O 1
ATOM 899 N N . ILE A 1 114 ? -1.544 0.898 -3.169 1.00 97.88 114 ILE A N 1
ATOM 900 C CA . ILE A 1 114 ? -1.562 -0.426 -2.542 1.00 97.88 114 ILE A CA 1
ATOM 901 C C . ILE A 1 114 ? -2.295 -1.375 -3.485 1.00 97.88 114 ILE A C 1
ATOM 903 O O . ILE A 1 114 ? -3.405 -1.063 -3.907 1.00 97.88 114 ILE A O 1
ATOM 907 N N . ALA A 1 115 ? -1.708 -2.535 -3.760 1.00 97.75 115 ALA A N 1
ATOM 908 C CA . ALA A 1 115 ? -2.390 -3.652 -4.402 1.00 97.75 115 ALA A CA 1
ATOM 909 C C . ALA A 1 115 ? -2.239 -4.912 -3.553 1.00 97.75 115 ALA A C 1
ATOM 911 O O . ALA A 1 115 ? -1.242 -5.090 -2.848 1.00 97.75 115 ALA A O 1
ATOM 912 N N . LEU A 1 116 ? -3.241 -5.780 -3.610 1.00 98.00 116 LEU A N 1
ATOM 913 C CA . LEU A 1 116 ? -3.313 -6.995 -2.811 1.00 98.00 116 LEU A CA 1
ATOM 914 C C . LEU A 1 116 ? -3.496 -8.185 -3.741 1.00 98.00 116 LEU A C 1
ATOM 916 O O . LEU A 1 116 ? -4.356 -8.152 -4.615 1.00 98.00 116 LEU A O 1
ATOM 920 N N . HIS A 1 117 ? -2.735 -9.248 -3.504 1.00 97.38 117 HIS A N 1
ATOM 921 C CA . HIS A 1 117 ? -2.917 -10.508 -4.213 1.00 97.38 117 HIS A CA 1
ATOM 922 C C . HIS A 1 117 ? -2.490 -11.674 -3.319 1.00 97.38 117 HIS A C 1
ATOM 924 O O . HIS A 1 117 ? -1.353 -11.713 -2.842 1.00 97.38 117 HIS A O 1
ATOM 930 N N . ASN A 1 118 ? -3.400 -12.623 -3.085 1.00 96.25 118 ASN A N 1
ATOM 931 C CA . ASN A 1 118 ? -3.206 -13.777 -2.201 1.00 96.25 118 ASN A CA 1
ATOM 932 C C . ASN A 1 118 ? -2.671 -13.373 -0.815 1.00 96.25 118 ASN A C 1
ATOM 934 O O . ASN A 1 118 ? -3.367 -12.673 -0.080 1.00 96.25 118 ASN A O 1
ATOM 938 N N . GLU A 1 119 ? -1.441 -13.777 -0.483 1.00 96.94 119 GLU A N 1
ATOM 939 C CA . GLU A 1 119 ? -0.752 -13.514 0.789 1.00 96.94 119 GLU A CA 1
ATOM 940 C C . GLU A 1 119 ? 0.138 -12.258 0.754 1.00 96.94 119 GLU A C 1
ATOM 942 O O . GLU A 1 119 ? 0.912 -12.021 1.684 1.00 96.94 119 GLU A O 1
ATOM 947 N N . TRP A 1 120 ? 0.059 -11.442 -0.302 1.00 98.06 120 TRP A N 1
ATOM 948 C CA . TRP A 1 120 ? 0.979 -10.329 -0.530 1.00 98.06 120 TRP A CA 1
ATOM 949 C C . TRP A 1 120 ? 0.293 -8.965 -0.557 1.00 98.06 120 TRP A C 1
ATOM 951 O O . TRP A 1 120 ? -0.805 -8.796 -1.091 1.00 98.06 120 TRP A O 1
ATOM 961 N N . VAL A 1 121 ? 0.992 -7.981 0.011 1.00 98.38 121 VAL A N 1
ATOM 962 C CA . VAL A 1 121 ? 0.706 -6.552 -0.130 1.00 98.38 121 VAL A CA 1
ATOM 963 C C . VAL A 1 121 ? 1.819 -5.931 -0.960 1.00 98.38 121 VAL A C 1
ATOM 965 O O . VAL A 1 121 ? 2.985 -5.985 -0.564 1.00 98.38 121 VAL A O 1
ATOM 968 N N . PHE A 1 122 ? 1.459 -5.304 -2.070 1.00 98.06 122 PHE A N 1
ATOM 969 C CA . PHE A 1 122 ? 2.363 -4.519 -2.898 1.00 98.06 122 PHE A CA 1
ATOM 970 C C . PHE A 1 122 ? 2.102 -3.035 -2.675 1.00 98.06 122 PHE A C 1
ATOM 972 O O . PHE A 1 122 ? 0.952 -2.602 -2.634 1.00 98.06 122 PHE A O 1
ATOM 979 N N . ILE A 1 123 ? 3.163 -2.255 -2.489 1.00 97.88 123 ILE A N 1
ATOM 980 C CA . ILE A 1 123 ? 3.072 -0.836 -2.136 1.00 97.88 123 ILE A CA 1
ATOM 981 C C . ILE A 1 123 ? 4.014 -0.048 -3.032 1.00 97.88 123 ILE A C 1
ATOM 983 O O . ILE A 1 123 ? 5.219 -0.307 -3.021 1.00 97.88 123 ILE A O 1
ATOM 987 N N . SER A 1 124 ? 3.495 0.947 -3.747 1.00 95.44 124 SER A N 1
ATOM 988 C CA . SER A 1 124 ? 4.337 1.921 -4.435 1.00 95.44 124 SER A CA 1
ATOM 989 C C . SER A 1 124 ? 4.843 2.926 -3.414 1.00 95.44 124 SER A C 1
ATOM 991 O O . SER A 1 124 ? 4.097 3.444 -2.573 1.00 95.44 124 SER A O 1
ATOM 993 N N . ASN A 1 125 ? 6.143 3.178 -3.449 1.00 93.94 125 ASN A N 1
ATOM 994 C CA . ASN A 1 125 ? 6.808 4.050 -2.508 1.00 93.94 125 ASN A CA 1
ATOM 995 C C . ASN A 1 125 ? 7.427 5.228 -3.247 1.00 93.94 125 ASN A C 1
ATOM 997 O O . ASN A 1 125 ? 8.480 5.101 -3.869 1.00 93.94 125 ASN A O 1
ATOM 1001 N N . LEU A 1 126 ? 6.757 6.380 -3.166 1.00 90.31 126 LEU A N 1
ATOM 1002 C CA . LEU A 1 126 ? 7.140 7.562 -3.928 1.00 90.31 126 LEU A CA 1
ATOM 1003 C C . LEU A 1 126 ? 8.505 8.097 -3.487 1.00 90.31 126 LEU A C 1
ATOM 1005 O O . LEU A 1 126 ? 9.333 8.442 -4.322 1.00 90.31 126 LEU A O 1
ATOM 1009 N N . GLY A 1 127 ? 8.750 8.149 -2.175 1.00 88.50 127 GLY A N 1
ATOM 1010 C CA . GLY A 1 127 ? 9.979 8.723 -1.629 1.00 88.50 127 GLY A CA 1
ATOM 1011 C C . GLY A 1 127 ? 11.227 7.882 -1.894 1.00 88.50 127 GLY A C 1
ATOM 1012 O O . GLY A 1 127 ? 12.328 8.426 -1.889 1.00 88.50 127 GLY A O 1
ATOM 1013 N N . LEU A 1 128 ? 11.072 6.576 -2.128 1.00 91.25 128 LEU A N 1
ATOM 1014 C CA . LEU A 1 128 ? 12.182 5.667 -2.431 1.00 91.25 128 LEU A CA 1
ATOM 1015 C C . LEU A 1 128 ? 12.226 5.208 -3.890 1.00 91.25 128 LEU A C 1
ATOM 1017 O O . LEU A 1 128 ? 13.145 4.456 -4.217 1.00 91.25 128 LEU A O 1
ATOM 1021 N N . GLN A 1 129 ? 11.266 5.639 -4.720 1.00 91.31 129 GLN A N 1
ATOM 1022 C CA . GLN A 1 129 ? 11.111 5.229 -6.123 1.00 91.31 129 GLN A CA 1
ATOM 1023 C C . GLN A 1 129 ? 11.204 3.706 -6.261 1.00 91.31 129 GLN A C 1
ATOM 1025 O O . GLN A 1 129 ? 12.089 3.156 -6.908 1.00 91.31 129 GLN A O 1
ATOM 1030 N N . ALA A 1 130 ? 10.345 3.011 -5.518 1.00 93.12 130 ALA A N 1
ATOM 1031 C CA . ALA A 1 130 ? 10.405 1.563 -5.425 1.00 93.12 130 ALA A CA 1
ATOM 1032 C C . ALA A 1 130 ? 9.026 0.963 -5.183 1.00 93.12 130 ALA A C 1
ATOM 1034 O O . ALA A 1 130 ? 8.164 1.585 -4.555 1.00 93.12 130 ALA A O 1
ATOM 1035 N N . VAL A 1 131 ? 8.859 -0.296 -5.572 1.00 95.75 131 VAL A N 1
ATOM 1036 C CA . VAL A 1 131 ? 7.724 -1.115 -5.144 1.00 95.75 131 VAL A CA 1
ATOM 1037 C C . VAL A 1 131 ? 8.182 -2.072 -4.056 1.00 95.75 131 VAL A C 1
ATOM 1039 O O . VAL A 1 131 ? 9.218 -2.720 -4.176 1.00 95.75 131 VAL A O 1
ATOM 1042 N N . PHE A 1 132 ? 7.414 -2.152 -2.973 1.00 97.19 132 PHE A N 1
ATOM 1043 C CA . PHE A 1 132 ? 7.679 -3.022 -1.833 1.00 97.19 132 PHE A CA 1
ATOM 1044 C C . PHE A 1 132 ? 6.646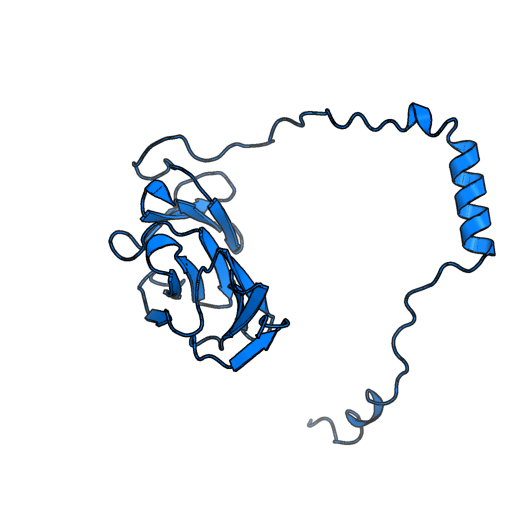 -4.147 -1.765 1.00 97.19 132 PHE A C 1
ATOM 1046 O O . PHE A 1 132 ? 5.454 -3.894 -1.909 1.00 97.19 132 PHE A O 1
ATOM 1053 N N . LYS A 1 133 ? 7.101 -5.366 -1.468 1.00 97.88 133 LYS A N 1
ATOM 1054 C CA . LYS A 1 133 ? 6.284 -6.560 -1.212 1.00 97.88 133 LYS A CA 1
ATOM 1055 C C . LYS A 1 133 ? 6.334 -6.911 0.272 1.00 97.88 133 LYS A C 1
ATOM 1057 O O . LYS A 1 133 ? 7.409 -7.176 0.809 1.00 97.88 133 LYS A O 1
ATOM 1062 N N . PHE A 1 134 ? 5.181 -6.965 0.925 1.00 98.62 134 PHE A N 1
ATOM 1063 C CA . PHE A 1 134 ? 5.019 -7.394 2.316 1.00 98.62 134 PHE A CA 1
ATOM 1064 C C . PHE A 1 134 ? 4.138 -8.642 2.405 1.00 98.62 134 PHE A C 1
ATOM 1066 O O . PHE A 1 134 ? 3.253 -8.839 1.576 1.00 98.62 134 PHE A O 1
ATOM 1073 N N . SER A 1 135 ? 4.345 -9.462 3.437 1.00 98.06 135 SER A N 1
ATOM 1074 C CA . SER A 1 135 ? 3.416 -10.545 3.792 1.00 98.06 135 SER A CA 1
ATOM 1075 C C . SER A 1 135 ? 2.133 -9.979 4.404 1.00 98.06 135 SER A C 1
ATOM 1077 O O . SER A 1 135 ? 2.196 -9.158 5.315 1.00 98.06 135 SER A O 1
ATOM 1079 N N . LYS A 1 136 ? 0.965 -10.455 3.966 1.00 96.38 136 LYS A N 1
ATOM 1080 C CA . LYS A 1 136 ? -0.333 -10.156 4.595 1.00 96.38 136 LYS A CA 1
ATOM 1081 C C . LYS A 1 136 ? -0.500 -10.844 5.946 1.00 96.38 136 LYS A C 1
ATOM 1083 O O . LYS A 1 136 ? -1.201 -10.321 6.805 1.00 96.38 136 LYS A O 1
ATOM 1088 N N . THR A 1 137 ? 0.147 -11.990 6.143 1.00 96.00 137 THR A N 1
ATOM 1089 C CA . THR A 1 137 ? 0.029 -12.788 7.366 1.00 96.00 137 THR A CA 1
ATOM 1090 C C . THR A 1 137 ? 0.770 -12.147 8.538 1.00 96.00 137 THR A C 1
ATOM 1092 O O . THR A 1 137 ? 0.246 -12.082 9.646 1.00 96.00 137 THR A O 1
ATOM 1095 N N . ASN A 1 138 ? 2.007 -11.689 8.311 1.00 96.94 138 ASN A N 1
ATOM 1096 C CA . ASN A 1 138 ? 2.885 -11.204 9.383 1.00 96.94 138 ASN A CA 1
ATOM 1097 C C . ASN A 1 138 ? 3.408 -9.774 9.182 1.00 96.94 138 ASN A C 1
ATOM 1099 O O . ASN A 1 138 ? 4.184 -9.294 10.009 1.00 96.94 138 ASN A O 1
ATOM 1103 N N . TYR A 1 139 ? 3.007 -9.106 8.097 1.00 97.62 139 TYR A N 1
ATOM 1104 C CA . TYR A 1 139 ? 3.333 -7.709 7.790 1.00 97.62 139 TYR A CA 1
ATOM 1105 C C . TYR A 1 139 ? 4.831 -7.391 7.716 1.00 97.62 139 TYR A C 1
ATOM 1107 O O . TYR A 1 139 ? 5.240 -6.231 7.818 1.00 97.62 139 TYR A O 1
ATOM 1115 N N . LYS A 1 140 ? 5.675 -8.409 7.507 1.00 97.56 140 LYS A N 1
ATOM 1116 C CA . LYS A 1 140 ? 7.109 -8.224 7.277 1.00 97.56 140 LYS A CA 1
ATOM 1117 C C . LYS A 1 140 ? 7.384 -7.907 5.815 1.00 97.56 140 LYS A C 1
ATOM 1119 O O . LYS A 1 140 ? 6.745 -8.447 4.912 1.00 97.56 140 LYS A O 1
ATOM 1124 N N . LEU A 1 141 ? 8.371 -7.038 5.609 1.00 97.81 141 LEU A N 1
ATOM 1125 C CA . LEU A 1 141 ? 8.938 -6.760 4.296 1.00 97.81 141 LEU A CA 1
ATOM 1126 C C . LEU A 1 141 ? 9.616 -8.025 3.762 1.00 97.81 141 LEU A C 1
ATOM 1128 O O . LEU A 1 141 ? 10.453 -8.603 4.452 1.00 97.81 141 LEU A O 1
ATOM 1132 N N . ILE A 1 142 ? 9.259 -8.415 2.543 1.00 97.88 142 ILE A N 1
ATOM 1133 C CA . ILE A 1 142 ? 9.819 -9.567 1.834 1.00 97.88 142 ILE A CA 1
ATOM 1134 C C . ILE A 1 142 ? 10.854 -9.113 0.807 1.00 97.88 142 ILE A C 1
ATOM 1136 O O . ILE A 1 142 ? 11.970 -9.620 0.800 1.00 97.88 142 ILE A O 1
ATOM 1140 N N . LYS A 1 143 ? 10.498 -8.146 -0.048 1.00 96.88 143 LYS A N 1
ATOM 1141 C CA . LYS A 1 143 ? 11.363 -7.654 -1.131 1.00 96.88 143 LYS A CA 1
ATOM 1142 C C . LYS A 1 143 ? 10.994 -6.221 -1.518 1.00 96.88 143 LYS A C 1
ATOM 1144 O O . LYS A 1 143 ? 9.866 -5.792 -1.285 1.00 96.88 143 LYS A O 1
ATOM 1149 N N . SER A 1 144 ? 11.925 -5.495 -2.129 1.00 95.88 144 SER A N 1
ATOM 1150 C CA . SER A 1 144 ? 11.629 -4.262 -2.863 1.00 95.88 144 SER A CA 1
ATOM 1151 C C . SER A 1 144 ? 12.370 -4.228 -4.196 1.00 95.88 144 SER A C 1
ATOM 1153 O O . SER A 1 144 ? 13.478 -4.754 -4.278 1.00 95.88 144 SER A O 1
ATOM 1155 N N . VAL A 1 145 ? 11.799 -3.558 -5.193 1.00 93.69 145 VAL A N 1
ATOM 1156 C CA . VAL A 1 145 ? 12.404 -3.341 -6.515 1.00 93.69 145 VAL A CA 1
ATOM 1157 C C . VAL A 1 145 ? 12.438 -1.848 -6.832 1.00 93.69 145 VAL A C 1
ATOM 1159 O O . VAL A 1 145 ? 11.461 -1.147 -6.578 1.00 93.69 145 VAL A O 1
ATOM 1162 N N . LYS A 1 146 ? 13.583 -1.371 -7.328 1.00 91.38 146 LYS A N 1
ATOM 1163 C CA . LYS A 1 146 ? 13.804 0.016 -7.783 1.00 91.38 146 LYS A CA 1
ATOM 1164 C C . LYS A 1 146 ? 14.033 0.101 -9.289 1.00 91.38 146 LYS A C 1
ATOM 1166 O O . LYS A 1 146 ? 13.697 1.092 -9.917 1.00 91.38 146 LYS A O 1
ATOM 1171 N N . GLU A 1 147 ? 14.650 -0.928 -9.857 1.00 84.75 147 GLU A N 1
ATOM 1172 C CA . GLU A 1 147 ? 14.929 -0.988 -11.286 1.00 84.75 147 GLU A CA 1
ATOM 1173 C C . GLU A 1 147 ? 13.624 -1.088 -12.083 1.00 84.75 147 GLU A C 1
ATOM 1175 O O . GLU A 1 147 ? 12.693 -1.781 -11.671 1.00 84.75 147 GLU A O 1
ATOM 1180 N N . GLY A 1 148 ? 13.542 -0.348 -13.190 1.00 74.62 148 GLY A N 1
ATOM 1181 C CA . GLY A 1 148 ? 12.316 -0.239 -13.984 1.00 74.62 148 GLY A CA 1
ATOM 1182 C C . GLY A 1 148 ? 11.191 0.552 -13.305 1.00 74.62 148 GLY A C 1
ATOM 1183 O O . GLY A 1 148 ? 10.053 0.480 -13.757 1.00 74.62 148 GLY A O 1
ATOM 1184 N N . VAL A 1 149 ? 11.487 1.281 -12.219 1.00 77.62 149 VAL A N 1
ATOM 1185 C CA . VAL A 1 149 ? 10.529 2.127 -11.496 1.00 77.62 149 VAL A CA 1
ATOM 1186 C C . VAL A 1 149 ? 11.111 3.535 -11.346 1.00 77.62 149 VAL A C 1
ATOM 1188 O O . VAL A 1 149 ? 11.957 3.780 -10.492 1.00 77.62 149 VAL A O 1
ATOM 1191 N N . SER A 1 150 ? 10.659 4.477 -12.171 1.00 73.25 150 SER A N 1
ATOM 1192 C CA . SER A 1 150 ? 11.068 5.884 -12.119 1.00 73.25 150 SER A CA 1
ATOM 1193 C C . SER A 1 150 ? 10.299 6.643 -11.034 1.00 73.25 150 SER A C 1
ATOM 1195 O O . SER A 1 150 ? 10.872 7.184 -10.091 1.00 73.25 150 SER A O 1
ATOM 1197 N N . VAL A 1 151 ? 8.969 6.635 -11.123 1.00 68.38 151 VAL A N 1
ATOM 1198 C CA . VAL A 1 151 ? 8.055 7.222 -10.142 1.00 68.38 151 VAL A CA 1
ATOM 1199 C C . VAL A 1 151 ? 6.792 6.377 -10.143 1.00 68.38 151 VAL A C 1
ATOM 1201 O O . VAL A 1 151 ? 5.869 6.585 -10.928 1.00 68.38 151 VAL A O 1
ATOM 1204 N N . SER A 1 152 ? 6.745 5.408 -9.235 1.00 71.81 152 SER A N 1
ATOM 1205 C CA . SER A 1 152 ? 5.557 4.586 -9.037 1.00 71.81 152 SER A CA 1
ATOM 1206 C C . SER A 1 152 ? 4.479 5.390 -8.311 1.00 71.81 152 SER A C 1
ATOM 1208 O O . SER A 1 152 ? 4.626 5.688 -7.119 1.00 71.81 152 SER A O 1
ATOM 1210 N N . LEU A 1 153 ? 3.389 5.714 -9.008 1.00 77.50 153 LEU A N 1
ATOM 1211 C CA . LEU A 1 153 ? 2.214 6.356 -8.411 1.00 77.50 153 LEU A CA 1
ATOM 1212 C C . LEU A 1 153 ? 1.149 5.307 -8.085 1.00 77.50 153 LEU A C 1
ATOM 1214 O O . LEU A 1 153 ? 0.971 4.934 -6.923 1.00 77.50 153 LEU A O 1
ATOM 1218 N N . GLY A 1 154 ? 0.473 4.800 -9.115 1.00 89.75 154 GLY A N 1
ATOM 1219 C CA . GLY A 1 154 ? -0.526 3.743 -9.004 1.00 89.75 154 GLY A CA 1
ATOM 1220 C C . GLY A 1 154 ? 0.083 2.364 -9.226 1.00 89.75 154 GLY A C 1
ATOM 1221 O O . GLY A 1 154 ? 1.036 2.215 -9.987 1.00 89.75 154 GLY A O 1
ATOM 1222 N N . LEU A 1 155 ? -0.490 1.352 -8.584 1.00 95.19 155 LEU A N 1
ATOM 1223 C CA . LEU A 1 155 ? -0.241 -0.033 -8.954 1.00 95.19 155 LEU A CA 1
ATOM 1224 C C . LEU A 1 155 ? -1.509 -0.868 -8.794 1.00 95.19 155 LEU A C 1
ATOM 1226 O O . LEU A 1 155 ? -2.402 -0.507 -8.028 1.00 95.19 155 LEU A O 1
ATOM 1230 N N . THR A 1 156 ? -1.557 -1.990 -9.493 1.00 96.81 156 THR A N 1
ATOM 1231 C CA . THR A 1 156 ? -2.573 -3.024 -9.318 1.00 96.81 156 THR A CA 1
ATOM 1232 C C . THR A 1 156 ? -1.945 -4.397 -9.526 1.00 96.81 156 THR A C 1
ATOM 1234 O O . THR A 1 156 ? -0.787 -4.505 -9.928 1.00 96.81 156 THR A O 1
ATOM 1237 N N . THR A 1 157 ? -2.710 -5.444 -9.254 1.00 97.25 157 THR A N 1
ATOM 1238 C CA . THR A 1 157 ? -2.360 -6.814 -9.621 1.00 97.25 157 THR A CA 1
ATOM 1239 C C . THR A 1 157 ? -3.415 -7.399 -10.539 1.00 97.25 157 THR A C 1
ATOM 1241 O O . THR A 1 157 ? -4.598 -7.090 -10.381 1.00 97.25 157 THR A O 1
ATOM 1244 N N . ASP A 1 158 ? -3.005 -8.251 -11.472 1.00 95.75 158 ASP A N 1
ATOM 1245 C CA . ASP A 1 158 ? -3.937 -9.053 -12.262 1.00 95.75 158 ASP A CA 1
ATOM 1246 C C . ASP A 1 158 ? -4.371 -10.332 -11.508 1.00 95.75 158 ASP A C 1
ATOM 1248 O O . ASP A 1 158 ? -4.045 -10.547 -10.333 1.00 95.75 158 ASP A O 1
ATOM 1252 N N . THR A 1 159 ? -5.132 -11.197 -12.181 1.00 94.62 159 THR A N 1
ATOM 1253 C CA . THR A 1 159 ? -5.590 -12.480 -11.625 1.00 94.62 159 THR A CA 1
ATOM 1254 C C . THR A 1 159 ? -4.477 -13.515 -11.463 1.00 94.62 159 THR A C 1
ATOM 1256 O O . THR A 1 159 ? -4.655 -14.464 -10.704 1.00 94.62 159 THR A O 1
ATOM 1259 N N . ASN A 1 160 ? -3.343 -13.344 -12.146 1.00 93.81 160 ASN A N 1
ATOM 1260 C CA . ASN A 1 160 ? -2.179 -14.228 -12.065 1.00 93.81 160 ASN A CA 1
ATOM 1261 C C . ASN A 1 160 ? -1.159 -13.757 -11.015 1.00 93.81 160 ASN A C 1
ATOM 1263 O O . ASN A 1 160 ? -0.213 -14.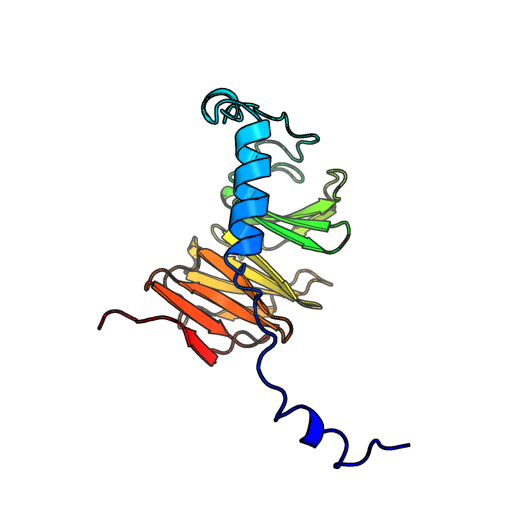477 -10.702 1.00 93.81 160 ASN A O 1
ATOM 1267 N N . GLY A 1 161 ? -1.352 -12.554 -10.469 1.00 94.00 161 GLY A N 1
ATOM 1268 C CA . GLY A 1 161 ? -0.454 -11.928 -9.508 1.00 94.00 161 GLY A CA 1
ATOM 1269 C C . GLY A 1 161 ? 0.677 -11.126 -10.148 1.00 94.00 161 GLY A C 1
ATOM 1270 O O . GLY A 1 161 ? 1.606 -10.749 -9.432 1.00 94.00 161 GLY A O 1
ATOM 1271 N N . GLU A 1 162 ? 0.612 -10.847 -11.456 1.00 97.12 162 GLU A N 1
ATOM 1272 C CA . GLU A 1 162 ? 1.470 -9.840 -12.077 1.00 97.12 162 GLU A CA 1
ATOM 1273 C C . GLU A 1 162 ? 1.166 -8.478 -11.451 1.00 97.12 162 GLU A C 1
ATOM 1275 O O . GLU A 1 162 ? 0.005 -8.115 -11.255 1.00 97.12 162 GLU A O 1
ATOM 1280 N N . VAL A 1 163 ? 2.208 -7.717 -11.134 1.00 96.75 163 VAL A N 1
ATOM 1281 C CA . VAL A 1 163 ? 2.110 -6.386 -10.538 1.00 96.75 163 VAL A CA 1
ATOM 1282 C C . VAL A 1 163 ? 2.300 -5.356 -11.642 1.00 96.75 163 VAL A C 1
ATOM 1284 O O . VAL A 1 163 ? 3.387 -5.234 -12.203 1.00 96.75 163 VAL A O 1
ATOM 1287 N N . LEU A 1 164 ? 1.248 -4.602 -11.942 1.00 95.75 164 LEU A N 1
ATOM 1288 C CA . LEU A 1 164 ? 1.261 -3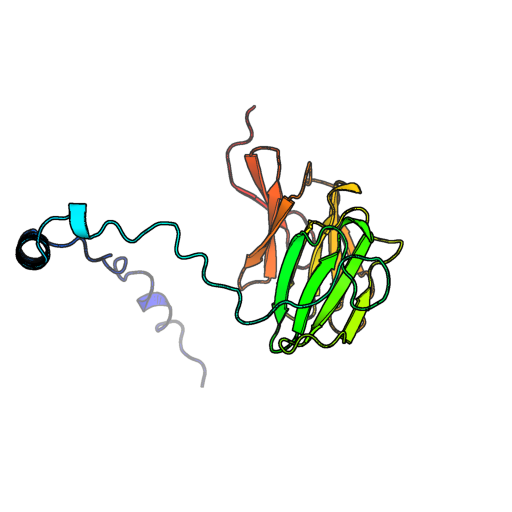.536 -12.936 1.00 95.75 164 LEU A CA 1
ATOM 1289 C C . LEU A 1 164 ? 1.475 -2.210 -12.217 1.00 95.75 164 LEU A C 1
ATOM 1291 O O . LEU A 1 164 ? 0.683 -1.838 -11.350 1.00 95.75 164 LEU A O 1
ATOM 1295 N N . VAL A 1 165 ? 2.532 -1.493 -12.577 1.00 93.94 165 VAL A N 1
ATOM 1296 C CA . VAL A 1 165 ? 2.955 -0.254 -11.924 1.00 93.94 165 VAL A CA 1
ATOM 1297 C C . VAL A 1 165 ? 2.875 0.876 -12.934 1.00 93.94 165 VAL A C 1
ATOM 1299 O O . VAL A 1 165 ? 3.571 0.856 -13.945 1.00 93.94 165 VAL A O 1
ATOM 1302 N N . ALA A 1 166 ? 2.029 1.866 -12.656 1.00 90.38 166 ALA A N 1
ATOM 1303 C CA . ALA A 1 166 ? 1.984 3.090 -13.441 1.00 90.38 166 ALA A CA 1
ATOM 1304 C C . ALA A 1 166 ? 3.244 3.910 -13.148 1.00 90.38 166 ALA A C 1
ATOM 1306 O O . ALA A 1 166 ? 3.468 4.331 -12.005 1.00 90.38 166 ALA A O 1
ATOM 1307 N N . ASP A 1 167 ? 4.042 4.113 -14.188 1.00 83.00 167 ASP A N 1
ATOM 1308 C CA . ASP A 1 167 ? 5.347 4.746 -14.125 1.00 83.00 167 ASP A CA 1
ATOM 1309 C C . ASP A 1 167 ? 5.325 6.124 -14.809 1.00 83.00 167 ASP A C 1
ATOM 1311 O O . ASP A 1 167 ? 4.613 6.342 -15.793 1.00 83.00 167 ASP A O 1
ATOM 1315 N N . SER A 1 168 ? 6.096 7.086 -14.290 1.00 70.75 168 SER A N 1
ATOM 1316 C CA . SER A 1 168 ? 6.127 8.448 -14.849 1.00 70.75 168 SER A CA 1
ATOM 1317 C C . SER A 1 168 ? 6.766 8.575 -16.230 1.00 70.75 168 SER A C 1
ATOM 1319 O O . SER A 1 168 ? 6.624 9.624 -16.854 1.00 70.75 168 SER A O 1
ATOM 1321 N N . GLY A 1 169 ? 7.405 7.522 -16.743 1.00 78.00 169 GLY A N 1
ATOM 1322 C CA . GLY A 1 169 ? 7.872 7.440 -18.127 1.00 78.00 169 GLY A CA 1
ATOM 1323 C C . GLY A 1 169 ? 6.755 7.305 -19.171 1.00 78.00 169 GLY A C 1
ATOM 1324 O O . GLY A 1 169 ? 7.056 7.066 -20.335 1.00 78.00 169 GLY A O 1
ATOM 1325 N N . ASN A 1 170 ? 5.481 7.456 -18.777 1.00 85.19 170 ASN A N 1
ATOM 1326 C CA . ASN A 1 170 ? 4.284 7.196 -19.592 1.00 85.19 170 ASN A CA 1
ATOM 1327 C C . ASN A 1 170 ? 4.149 5.727 -20.023 1.00 85.19 170 ASN A C 1
ATOM 1329 O O . ASN A 1 170 ? 3.588 5.420 -21.075 1.00 85.19 170 ASN A O 1
ATOM 1333 N N . ILE A 1 171 ? 4.643 4.825 -19.178 1.00 88.81 171 ILE A N 1
ATOM 1334 C CA . ILE A 1 171 ? 4.581 3.378 -19.367 1.00 88.81 171 ILE A CA 1
ATOM 1335 C C . ILE A 1 171 ? 3.972 2.701 -18.136 1.00 88.81 171 ILE A C 1
ATOM 1337 O O . ILE A 1 171 ? 3.853 3.283 -17.055 1.00 88.81 171 ILE A O 1
ATOM 1341 N N . ILE A 1 172 ? 3.575 1.446 -18.308 1.00 92.19 172 ILE A N 1
ATOM 1342 C CA . ILE A 1 172 ? 3.216 0.537 -17.226 1.00 92.19 172 ILE A CA 1
ATOM 1343 C C . ILE A 1 172 ? 4.305 -0.522 -17.157 1.00 92.19 172 ILE A C 1
ATOM 1345 O O . ILE A 1 172 ? 4.426 -1.336 -18.071 1.00 92.19 172 ILE A O 1
ATOM 1349 N N . ALA A 1 173 ? 5.073 -0.535 -16.076 1.00 92.19 173 ALA A N 1
ATOM 1350 C CA . ALA A 1 173 ? 6.018 -1.610 -15.816 1.00 92.19 173 ALA A CA 1
ATOM 1351 C C . ALA A 1 173 ? 5.264 -2.804 -15.217 1.00 92.19 173 ALA A C 1
ATOM 1353 O O . ALA A 1 173 ? 4.479 -2.651 -14.277 1.00 92.19 173 ALA A O 1
ATOM 1354 N N . VAL A 1 174 ? 5.481 -3.991 -15.773 1.00 94.19 174 VAL A N 1
ATOM 1355 C CA . VAL A 1 174 ? 4.854 -5.236 -15.331 1.00 94.19 174 VAL A CA 1
ATOM 1356 C C . VAL A 1 174 ? 5.908 -6.111 -14.679 1.00 94.19 174 VAL A C 1
ATOM 1358 O O . VAL A 1 174 ? 6.929 -6.437 -15.287 1.00 94.19 174 VAL A O 1
ATOM 1361 N N . PHE A 1 175 ? 5.636 -6.515 -13.445 1.00 95.81 175 PHE A N 1
ATOM 1362 C CA . PHE A 1 175 ? 6.487 -7.397 -12.663 1.00 95.81 175 PHE A CA 1
ATOM 1363 C C . PHE A 1 175 ? 5.761 -8.697 -12.338 1.00 95.81 175 PHE A C 1
ATOM 1365 O O . PHE A 1 175 ? 4.535 -8.740 -12.265 1.00 95.81 175 PHE A O 1
ATOM 1372 N N . SER A 1 176 ? 6.516 -9.755 -12.073 1.00 96.56 176 SER A N 1
ATOM 1373 C CA . SER A 1 176 ? 5.969 -10.979 -11.498 1.00 96.56 176 SER A CA 1
ATOM 1374 C C . SER A 1 176 ? 5.510 -10.753 -10.055 1.00 96.56 176 SER A C 1
ATOM 1376 O O . SER A 1 176 ? 5.852 -9.754 -9.410 1.00 96.56 176 SER A O 1
ATOM 1378 N N . SER A 1 177 ? 4.819 -11.742 -9.488 1.00 95.31 177 SER A N 1
ATOM 1379 C CA . SER A 1 177 ? 4.470 -11.754 -8.064 1.00 95.31 177 SER A CA 1
ATOM 1380 C C . SER A 1 177 ? 5.689 -11.674 -7.138 1.00 95.31 177 SER A C 1
ATOM 1382 O O . SER A 1 177 ? 5.554 -11.302 -5.971 1.00 95.31 177 SER A O 1
ATOM 1384 N N . ASP A 1 178 ? 6.883 -12.017 -7.626 1.00 95.06 178 ASP A N 1
ATOM 1385 C CA . ASP A 1 178 ? 8.155 -11.924 -6.901 1.00 95.06 178 ASP A CA 1
ATOM 1386 C C . ASP A 1 178 ? 8.930 -10.637 -7.193 1.00 95.06 178 ASP A C 1
ATOM 1388 O O . ASP A 1 178 ? 10.083 -10.501 -6.785 1.00 95.06 178 ASP A O 1
ATOM 1392 N N . LEU A 1 179 ? 8.277 -9.652 -7.816 1.00 95.31 179 LEU A N 1
ATOM 1393 C CA . LEU A 1 179 ? 8.872 -8.375 -8.204 1.00 95.31 179 LEU A CA 1
ATOM 1394 C C . LEU A 1 179 ? 10.099 -8.548 -9.113 1.00 95.31 179 LEU A C 1
ATOM 1396 O O . LEU A 1 179 ? 11.094 -7.845 -8.947 1.00 95.31 179 LEU A O 1
ATOM 1400 N N . GLU A 1 180 ? 10.045 -9.511 -10.033 1.00 94.25 180 GLU A N 1
ATOM 1401 C CA . GLU A 1 180 ? 10.979 -9.587 -11.162 1.00 94.25 180 GLU A CA 1
ATOM 1402 C C . GLU A 1 180 ? 10.365 -8.863 -12.358 1.00 94.25 180 GLU A C 1
ATOM 1404 O O . GLU A 1 180 ? 9.178 -9.046 -12.627 1.00 94.25 180 GLU A O 1
ATOM 1409 N N . TYR A 1 181 ? 11.139 -8.033 -13.057 1.00 92.69 181 TYR A N 1
ATOM 1410 C CA . TYR A 1 181 ? 10.650 -7.329 -14.243 1.00 92.69 181 TYR A CA 1
ATOM 1411 C C . TYR A 1 181 ? 10.273 -8.334 -15.341 1.00 92.69 181 TYR A C 1
ATOM 1413 O O . TYR A 1 181 ? 11.028 -9.264 -15.619 1.00 92.69 181 TYR A O 1
ATOM 1421 N N . ILE A 1 182 ? 9.107 -8.144 -15.960 1.00 94.00 182 ILE A N 1
ATOM 1422 C CA . ILE A 1 182 ? 8.625 -8.976 -17.070 1.00 94.00 182 ILE A CA 1
ATOM 1423 C C . ILE A 1 182 ? 8.663 -8.182 -18.372 1.00 94.00 182 ILE A C 1
ATOM 1425 O O . ILE A 1 182 ? 9.256 -8.628 -19.352 1.00 94.00 182 ILE A O 1
ATOM 1429 N N . ARG A 1 183 ? 7.960 -7.045 -18.402 1.00 92.81 183 ARG A N 1
ATOM 1430 C CA . ARG A 1 183 ? 7.748 -6.231 -19.606 1.00 92.81 183 ARG A CA 1
ATOM 1431 C C . ARG A 1 183 ? 7.263 -4.834 -19.245 1.00 92.81 183 ARG A C 1
ATOM 1433 O O . ARG A 1 183 ? 6.860 -4.584 -18.112 1.00 92.81 183 ARG A O 1
ATOM 1440 N N . GLU A 1 184 ? 7.195 -3.966 -20.241 1.00 91.50 184 GLU A N 1
ATOM 1441 C CA . GLU A 1 184 ? 6.501 -2.683 -20.172 1.00 91.50 184 GLU A CA 1
ATOM 1442 C C . GLU A 1 184 ? 5.338 -2.621 -21.167 1.00 91.50 184 GLU A C 1
ATOM 1444 O O . GLU A 1 184 ? 5.309 -3.338 -22.168 1.00 91.50 184 GLU A O 1
ATOM 1449 N N . ILE A 1 185 ? 4.351 -1.781 -20.866 1.00 90.69 185 ILE A N 1
ATOM 1450 C CA . ILE A 1 185 ? 3.206 -1.494 -21.732 1.00 90.69 185 ILE A CA 1
ATOM 1451 C C . ILE A 1 185 ? 3.139 0.019 -21.931 1.00 90.69 185 ILE A C 1
ATOM 1453 O O . ILE A 1 185 ? 3.068 0.767 -20.960 1.00 90.69 185 ILE A O 1
ATOM 1457 N N . GLY A 1 186 ? 3.114 0.466 -23.183 1.00 85.12 186 GLY A N 1
ATOM 1458 C CA . GLY A 1 186 ? 3.144 1.883 -23.549 1.00 85.12 186 GLY A CA 1
ATOM 1459 C C . GLY A 1 186 ? 4.354 2.203 -24.420 1.00 85.12 186 GLY A C 1
ATOM 1460 O O . GLY A 1 186 ? 5.232 1.365 -24.600 1.00 85.12 186 GLY A O 1
ATOM 1461 N N . MET A 1 187 ? 4.382 3.400 -25.003 1.00 68.25 187 MET A N 1
ATOM 1462 C CA . MET A 1 187 ? 5.522 3.852 -25.800 1.00 68.25 187 MET A CA 1
ATOM 1463 C C . MET A 1 187 ? 6.407 4.727 -24.919 1.00 68.25 187 MET A C 1
ATOM 1465 O O . MET A 1 187 ? 6.020 5.844 -24.577 1.00 68.25 187 MET A O 1
ATOM 1469 N N . ALA A 1 188 ? 7.586 4.228 -24.551 1.00 60.22 188 ALA A N 1
ATOM 1470 C CA . ALA A 1 188 ? 8.635 5.094 -24.037 1.00 60.22 188 ALA A CA 1
ATOM 1471 C C . ALA A 1 188 ? 9.015 6.074 -25.158 1.00 60.22 188 ALA A C 1
ATOM 1473 O O . ALA A 1 188 ? 9.332 5.650 -26.271 1.00 60.22 188 ALA A O 1
ATOM 1474 N N . ASN A 1 189 ? 8.934 7.380 -24.899 1.00 55.41 189 ASN A N 1
ATOM 1475 C CA . ASN A 1 189 ? 9.444 8.362 -25.853 1.00 55.41 189 ASN A CA 1
ATOM 1476 C C . ASN A 1 189 ? 10.967 8.175 -25.939 1.00 55.41 189 ASN A C 1
ATOM 1478 O O . ASN A 1 189 ? 11.664 8.404 -24.950 1.00 55.41 189 ASN A O 1
ATOM 1482 N N . SER A 1 190 ? 11.436 7.710 -27.100 1.00 51.50 190 SER A N 1
ATOM 1483 C CA . SER A 1 190 ? 12.849 7.625 -27.493 1.00 51.50 190 SER A CA 1
ATOM 1484 C C . SER A 1 190 ? 13.522 8.989 -27.515 1.00 51.50 190 SER A C 1
ATOM 1486 O O . SER A 1 190 ? 12.874 9.915 -28.062 1.00 51.50 190 SER A O 1
#

Organism: NCBI:txid111878

Radius of gyration: 23.02 Å; chains: 1; bounding box: 56×60×52 Å

pLDDT: mean 81.6, std 20.52, range [36.5, 98.69]

InterPro domains:
  IPR001258 NHL repeat [PF01436] (68-93)
  IPR001258 NHL repeat [PS51125] (54-96)
  IPR011042 Six-bladed beta-propeller, TolB-like [G3DSA:2.120.10.30] (44-190)
  IPR050952 Tripartite Motif and NHL Repeat Containing E3 Ligases [PTHR24104] (33-187)

Foldseek 3Di:
DDDDPVVVVVPPPDDPDDPPPDDPVNVVVVVVVVVVVPDVVVVPPPPPPPPPPPDDAADDDQDQRHAAPWAEWDDDPQWIWIQRFCNQKIWIAGVVRHTDDIARHVNAHRWHYWEDDDQWIWIFGQVLQKIWIAGNVPRDTDDIDNPPGPGFHYWYADPQQWIWTCHPQQWTFTAHNNRHTDDIGGDRDD

Secondary structure (DSSP, 8-state):
-PPPTTSGGGSSSSPPPPP----HHHHHHHHHHHHTT--TTT----TT-----S-----BSSSTT-BSSEEEEEEETTEEEEEETTTTEEEEEETTS-EEEEE-TTT-SSEEEEEEETTEEEEEETTTTEEEEEETTT--EEEEE-TT-S----EEE-TT--EEEEETTTEEEEE-TT--EEEEES----